Protein AF-A0A1I8BZY7-F1 (afdb_monomer_lite)

Radius of gyration: 35.88 Å; chains: 1; bounding box: 119×59×68 Å

Foldseek 3Di:
DPPDPDDDPPLVVQWDQPDVPQQWIAGPPPRDIDHQDDLQDDNDDRCVRSQVVVVVVVDHPPPVPPQQFFQQLFARDGHGPPCPVVCPDPRGRNVVQADPVQFGPLLVCLVVDPDDAPLPVVVCVFPVAFAFKFKKWKADDLDPLRTAAIDMDGNVCPVVNVVVVCLVVLLPVVDQKIKMFTLDGRGDPLSNLLLSLLQVNRGHPPSHSDDPVSVVSLSSDDPPDRSNVVSSSSSSSSSNSCVVCSVVTDIDMDGSDDPPVPPPVPPPPQDPVNVVVVVVVVVVVVVNVVSVVVVVVVVVVVVVVVVVVVVVVVVVVVVVVVVVVVVPPDDDDDDDDDDDDDDDDDDDDDDPDDDDDDDDDDD

Structure (mmCIF, N/CA/C/O backbone):
data_AF-A0A1I8BZY7-F1
#
_entry.id   AF-A0A1I8BZY7-F1
#
loop_
_atom_site.group_PDB
_atom_site.id
_atom_site.type_symbol
_atom_site.label_atom_id
_atom_site.label_alt_id
_atom_site.label_comp_id
_atom_site.label_asym_id
_atom_site.label_entity_id
_atom_site.label_seq_id
_atom_site.pdbx_PDB_ins_code
_atom_site.Cartn_x
_atom_site.Cartn_y
_atom_site.Cartn_z
_atom_site.occupancy
_atom_site.B_iso_or_equiv
_atom_site.auth_seq_id
_atom_site.auth_comp_id
_atom_site.auth_asym_id
_atom_site.auth_atom_id
_atom_site.pdbx_PDB_model_num
ATOM 1 N N . MET A 1 1 ? -6.718 -33.592 -25.503 1.00 38.66 1 MET A N 1
ATOM 2 C CA . MET A 1 1 ? -6.214 -32.492 -24.651 1.00 38.66 1 MET A CA 1
ATOM 3 C C . MET A 1 1 ? -5.645 -31.415 -25.558 1.00 38.66 1 MET A C 1
ATOM 5 O O . MET A 1 1 ? -4.570 -31.601 -26.103 1.00 38.66 1 MET A O 1
ATOM 9 N N . THR A 1 2 ? -6.390 -30.343 -25.816 1.00 42.47 2 THR A N 1
ATOM 10 C CA . THR A 1 2 ? -5.898 -29.215 -26.620 1.00 42.47 2 THR A CA 1
ATOM 11 C C . THR A 1 2 ? -5.066 -28.312 -25.718 1.00 42.47 2 THR A C 1
ATOM 13 O O . THR A 1 2 ? -5.622 -27.602 -24.874 1.00 42.47 2 THR A O 1
ATOM 16 N N . ASP A 1 3 ? -3.742 -28.375 -25.851 1.00 53.81 3 ASP A N 1
ATOM 17 C CA . ASP A 1 3 ? -2.827 -27.481 -25.146 1.00 53.81 3 ASP A CA 1
ATOM 18 C C . ASP A 1 3 ? -3.191 -26.033 -25.477 1.00 53.81 3 ASP A C 1
ATOM 20 O O . ASP A 1 3 ? -3.053 -25.579 -26.615 1.00 53.81 3 ASP A O 1
ATOM 24 N N . LYS A 1 4 ? -3.687 -25.287 -24.484 1.00 45.06 4 LYS A N 1
ATOM 25 C CA . LYS A 1 4 ? -3.896 -23.848 -24.651 1.00 45.06 4 LYS A CA 1
ATOM 26 C C . LYS A 1 4 ? -2.524 -23.228 -24.940 1.00 45.06 4 LYS A C 1
ATOM 28 O O . LYS A 1 4 ? -1.630 -23.352 -24.097 1.00 45.06 4 LYS A O 1
ATOM 33 N N . PRO A 1 5 ? -2.324 -22.560 -26.090 1.00 51.75 5 PRO A N 1
ATOM 34 C CA . PRO A 1 5 ? -1.026 -22.006 -26.434 1.00 51.75 5 PRO A CA 1
ATOM 35 C C . PRO A 1 5 ? -0.600 -21.009 -25.353 1.00 51.75 5 PRO A C 1
ATOM 37 O O . PRO A 1 5 ? -1.326 -20.068 -25.021 1.00 51.75 5 PRO A O 1
ATOM 40 N N . LYS A 1 6 ? 0.583 -21.233 -24.767 1.00 63.72 6 LYS A N 1
ATOM 41 C CA . LYS A 1 6 ? 1.182 -20.298 -23.806 1.00 63.72 6 LYS A CA 1
ATOM 42 C C . LYS A 1 6 ? 1.260 -18.928 -24.474 1.00 63.72 6 LYS A C 1
ATOM 44 O O . LYS A 1 6 ? 1.840 -18.814 -25.553 1.00 63.72 6 LYS A O 1
ATOM 49 N N . ARG A 1 7 ? 0.693 -17.897 -23.836 1.00 57.38 7 ARG A N 1
ATOM 50 C CA . ARG A 1 7 ? 0.744 -16.509 -24.320 1.00 57.38 7 ARG A CA 1
ATOM 51 C C . ARG A 1 7 ? 2.208 -16.101 -24.532 1.00 57.38 7 ARG A C 1
ATOM 53 O O . ARG A 1 7 ? 2.927 -15.845 -23.567 1.00 57.38 7 ARG A O 1
ATOM 60 N N . ARG A 1 8 ? 2.661 -16.088 -25.786 1.00 73.06 8 ARG A N 1
ATOM 61 C CA . ARG A 1 8 ? 3.960 -15.532 -26.185 1.00 73.06 8 ARG A CA 1
ATOM 62 C C . ARG A 1 8 ? 3.810 -14.010 -26.265 1.00 73.06 8 ARG A C 1
ATOM 64 O O . ARG A 1 8 ? 2.732 -13.519 -26.583 1.00 73.06 8 ARG A O 1
ATOM 71 N N . SER A 1 9 ? 4.858 -13.257 -25.931 1.00 82.12 9 SER A N 1
ATOM 72 C CA . SER A 1 9 ? 4.837 -11.796 -26.089 1.00 82.12 9 SER A CA 1
ATOM 73 C C . SER A 1 9 ? 4.616 -11.401 -27.555 1.00 82.12 9 SER A C 1
ATOM 75 O O . SER A 1 9 ? 5.057 -12.108 -28.459 1.00 82.12 9 SER A O 1
ATOM 77 N N . GLU A 1 10 ? 3.976 -10.253 -27.794 1.00 89.19 10 GLU A N 1
ATOM 78 C CA . GLU A 1 10 ? 3.615 -9.755 -29.138 1.00 89.19 10 GLU A CA 1
ATOM 79 C C . GLU A 1 10 ? 4.802 -9.674 -30.106 1.00 89.19 10 GLU A C 1
ATOM 81 O O . GLU A 1 10 ? 4.646 -9.841 -31.313 1.00 89.19 10 GLU A O 1
ATOM 86 N N . ILE A 1 11 ? 6.016 -9.491 -29.579 1.00 91.19 11 ILE A N 1
ATOM 87 C CA . ILE A 1 11 ? 7.241 -9.467 -30.381 1.00 91.19 11 ILE A CA 1
ATOM 88 C C . ILE A 1 11 ? 7.439 -10.733 -31.213 1.00 91.19 11 ILE A C 1
ATOM 90 O O . ILE A 1 11 ? 7.958 -10.654 -32.322 1.00 91.19 11 ILE A O 1
ATOM 94 N N . TRP A 1 12 ? 6.971 -11.885 -30.732 1.00 92.38 12 TRP A N 1
ATOM 95 C CA . TRP A 1 12 ? 7.092 -13.158 -31.438 1.00 92.38 12 TRP A CA 1
ATOM 96 C C . TRP A 1 12 ? 6.246 -13.236 -32.711 1.00 92.38 12 TRP A C 1
ATOM 98 O O . TRP A 1 12 ? 6.492 -14.108 -33.538 1.00 92.38 12 TRP A O 1
ATOM 108 N N . ALA A 1 13 ? 5.308 -12.311 -32.935 1.00 93.81 13 ALA A N 1
ATOM 109 C CA . ALA A 1 13 ? 4.603 -12.224 -34.211 1.00 93.81 13 ALA A CA 1
ATOM 110 C C . ALA A 1 13 ? 5.567 -11.938 -35.383 1.00 93.81 13 ALA A C 1
ATOM 112 O O . ALA A 1 13 ? 5.365 -12.453 -36.484 1.00 93.81 13 ALA A O 1
ATOM 113 N N . TYR A 1 14 ? 6.660 -11.206 -35.128 1.00 95.69 14 TYR A N 1
ATOM 114 C CA . TYR A 1 14 ? 7.601 -10.700 -36.139 1.00 95.69 14 TYR A CA 1
ATOM 115 C C . TYR A 1 14 ? 8.864 -11.546 -36.314 1.00 95.69 14 TYR A C 1
ATOM 117 O O . TYR A 1 14 ? 9.693 -11.251 -37.178 1.00 95.69 14 TYR A O 1
ATOM 125 N N . PHE A 1 15 ? 9.028 -12.583 -35.497 1.00 95.12 15 PHE A N 1
ATOM 126 C CA . PHE A 1 15 ? 10.221 -13.417 -35.490 1.00 95.12 15 PHE A CA 1
ATOM 127 C C . PHE A 1 15 ? 9.857 -14.893 -35.563 1.00 95.12 15 PHE A C 1
ATOM 129 O O . PHE A 1 15 ? 8.824 -15.327 -35.058 1.00 95.12 15 PHE A O 1
ATOM 136 N N . GLU A 1 16 ? 10.727 -15.661 -36.194 1.00 95.62 16 GLU A N 1
ATOM 137 C CA . GLU A 1 16 ? 10.660 -17.114 -36.275 1.00 95.62 16 GLU A CA 1
ATOM 138 C C . GLU A 1 16 ? 11.905 -17.699 -35.609 1.00 95.62 16 GLU A C 1
ATOM 140 O O . GLU A 1 16 ? 13.004 -17.178 -35.798 1.00 95.62 16 GLU A O 1
ATOM 145 N N . ILE A 1 17 ? 11.748 -18.737 -34.788 1.00 93.38 17 ILE A N 1
ATOM 146 C CA . ILE A 1 17 ? 12.889 -19.418 -34.164 1.00 93.38 17 ILE A CA 1
ATOM 147 C C . ILE A 1 17 ? 13.528 -20.291 -35.241 1.00 93.38 17 ILE A C 1
ATOM 149 O O . ILE A 1 17 ? 12.852 -21.138 -35.811 1.00 93.38 17 ILE A O 1
ATOM 153 N N . VAL A 1 18 ? 14.809 -20.058 -35.529 1.00 96.31 18 VAL A N 1
ATOM 154 C CA . VAL A 1 18 ? 15.554 -20.836 -36.536 1.00 96.31 18 VAL A CA 1
ATOM 155 C C . VAL A 1 18 ? 16.503 -21.826 -35.880 1.00 96.31 18 VAL A C 1
ATOM 157 O O . VAL A 1 18 ? 16.798 -22.861 -36.461 1.00 96.31 18 VAL A O 1
ATOM 160 N N . ASP A 1 19 ? 16.976 -21.510 -34.679 1.00 92.19 19 ASP A N 1
ATOM 161 C CA . ASP A 1 19 ? 17.894 -22.361 -33.935 1.00 92.19 19 ASP A CA 1
ATOM 162 C C . ASP A 1 19 ? 17.649 -22.152 -32.440 1.00 92.19 19 ASP A C 1
ATOM 164 O O . ASP A 1 19 ? 17.983 -21.104 -31.876 1.00 92.19 19 ASP A O 1
ATOM 168 N N . GLU A 1 20 ? 16.979 -23.118 -31.818 1.00 87.62 20 GLU A N 1
ATOM 169 C CA . GLU A 1 20 ? 16.630 -23.055 -30.400 1.00 87.62 20 GLU A CA 1
ATOM 170 C C . GLU A 1 20 ? 17.855 -23.290 -29.504 1.00 87.62 20 GLU A C 1
ATOM 172 O O . GLU A 1 20 ? 17.970 -22.646 -28.460 1.00 87.62 20 GLU A O 1
ATOM 177 N N . GLU A 1 21 ? 18.806 -24.123 -29.937 1.00 86.12 21 GLU A N 1
ATOM 178 C CA . GLU A 1 21 ? 20.022 -24.450 -29.183 1.00 86.12 21 GLU A CA 1
ATOM 179 C C . GLU A 1 21 ? 20.957 -23.242 -29.076 1.00 86.12 21 GLU A C 1
ATOM 181 O O . GLU A 1 21 ? 21.449 -22.912 -27.994 1.00 86.12 21 GLU A O 1
ATOM 186 N N . ASN A 1 22 ? 21.138 -22.516 -30.182 1.00 87.06 22 ASN A N 1
ATOM 187 C CA . ASN A 1 22 ? 21.957 -21.304 -30.222 1.00 87.06 22 ASN A CA 1
ATOM 188 C C . ASN A 1 22 ? 21.176 -20.027 -29.877 1.00 87.06 22 ASN A C 1
ATOM 190 O O . ASN A 1 22 ? 21.760 -18.936 -29.801 1.00 87.06 22 ASN A O 1
ATOM 194 N N . GLY A 1 23 ? 19.861 -20.144 -29.668 1.00 89.25 23 GLY A N 1
ATOM 195 C CA . GLY A 1 23 ? 18.978 -19.030 -29.349 1.00 89.25 23 GLY A CA 1
ATOM 196 C C . GLY A 1 23 ? 18.951 -17.972 -30.447 1.00 89.25 23 GLY A C 1
ATOM 197 O O . GLY A 1 23 ? 19.114 -16.780 -30.163 1.00 89.25 23 GLY A O 1
ATOM 198 N N . MET A 1 24 ? 18.767 -18.394 -31.699 1.00 93.19 24 MET A N 1
ATOM 199 C CA . MET A 1 24 ? 18.683 -17.522 -32.868 1.00 93.19 24 MET A CA 1
ATOM 200 C C . MET A 1 24 ? 17.259 -17.457 -33.411 1.00 93.19 24 MET A C 1
ATOM 202 O O . MET A 1 24 ? 16.563 -18.459 -33.587 1.00 93.19 24 MET A O 1
ATOM 206 N N . VAL A 1 25 ? 16.849 -16.240 -33.744 1.00 95.06 25 VAL A N 1
ATOM 207 C CA . VAL A 1 25 ? 15.592 -15.942 -34.424 1.00 95.06 25 VAL A CA 1
ATOM 208 C C . VAL A 1 25 ? 15.856 -15.250 -35.744 1.00 95.06 25 VAL A C 1
ATOM 210 O O . VAL A 1 25 ? 16.834 -14.525 -35.903 1.00 95.06 25 VAL A O 1
ATOM 213 N N . LYS A 1 26 ? 14.955 -15.436 -36.694 1.00 96.94 26 LYS A N 1
ATOM 214 C CA . LYS A 1 26 ? 14.944 -14.760 -37.982 1.00 96.94 26 LYS A CA 1
ATOM 215 C C . LYS A 1 26 ? 13.804 -13.758 -38.004 1.00 96.94 26 LYS A C 1
ATOM 217 O O . LYS A 1 26 ? 12.672 -14.081 -37.654 1.00 96.94 26 LYS A O 1
ATOM 222 N N . CYS A 1 27 ? 14.110 -12.522 -38.379 1.00 97.50 27 CYS A N 1
ATOM 223 C CA . CYS A 1 27 ? 13.091 -11.503 -38.596 1.00 97.50 27 CYS A CA 1
ATOM 224 C C . CYS A 1 27 ? 12.263 -11.864 -39.832 1.00 97.50 27 CYS A C 1
ATOM 226 O O . CYS A 1 27 ? 12.830 -12.032 -40.909 1.00 97.50 27 CYS A O 1
ATOM 228 N N . LYS A 1 28 ? 10.935 -11.926 -39.707 1.00 97.62 28 LYS A N 1
ATOM 229 C CA . LYS A 1 28 ? 10.042 -12.249 -40.832 1.00 97.62 28 LYS A CA 1
ATOM 230 C C . LYS A 1 28 ? 9.986 -11.147 -41.898 1.00 97.62 28 LYS A C 1
ATOM 232 O O . LYS A 1 28 ? 9.639 -11.436 -43.033 1.00 97.62 28 LYS A O 1
ATOM 237 N N . LYS A 1 29 ? 10.338 -9.898 -41.555 1.00 97.19 29 LYS A N 1
ATOM 238 C CA . LYS A 1 29 ? 10.344 -8.769 -42.506 1.00 97.19 29 LYS A CA 1
ATOM 239 C C . LYS A 1 29 ? 11.576 -8.733 -43.408 1.00 97.19 29 LYS A C 1
ATOM 241 O O . LYS A 1 29 ? 11.440 -8.526 -44.603 1.00 97.19 29 LYS A O 1
ATOM 246 N N . CYS A 1 30 ? 12.775 -8.901 -42.848 1.00 97.56 30 CYS A N 1
ATOM 247 C CA . CYS A 1 30 ? 14.025 -8.750 -43.609 1.00 97.56 30 CYS A CA 1
ATOM 248 C C . CYS A 1 30 ? 14.919 -9.988 -43.614 1.00 97.56 30 CYS A C 1
ATOM 250 O O . CYS A 1 30 ? 16.063 -9.918 -44.051 1.00 97.56 30 CYS A O 1
ATOM 252 N N . ASN A 1 31 ? 14.442 -11.111 -43.076 1.00 97.62 31 ASN A N 1
ATOM 253 C CA . ASN A 1 31 ? 15.158 -12.384 -43.017 1.00 97.62 31 ASN A CA 1
ATOM 254 C C . ASN A 1 31 ? 16.501 -12.362 -42.255 1.00 97.62 31 ASN A C 1
ATOM 256 O O . ASN A 1 31 ? 17.208 -13.370 -42.233 1.00 97.62 31 ASN A O 1
ATOM 260 N N . LYS A 1 32 ? 16.846 -11.260 -41.573 1.00 97.62 32 LYS A N 1
ATOM 261 C CA . LYS A 1 32 ? 18.068 -11.151 -40.765 1.00 97.62 32 LYS A CA 1
ATOM 262 C C . LYS A 1 32 ? 17.989 -12.067 -39.542 1.00 97.62 32 LYS A C 1
ATOM 264 O O . LYS A 1 32 ? 17.002 -12.035 -38.802 1.00 97.62 32 LYS A O 1
ATOM 269 N N . LYS A 1 33 ? 19.046 -12.854 -39.316 1.00 97.12 33 LYS A N 1
ATOM 270 C CA . LYS A 1 33 ? 19.213 -13.697 -38.124 1.00 97.12 33 LYS A CA 1
ATOM 271 C C . LYS A 1 33 ? 19.739 -12.863 -36.951 1.00 97.12 33 LYS A C 1
ATOM 273 O O . LYS A 1 33 ? 20.656 -12.060 -37.119 1.00 97.12 33 LYS A O 1
ATOM 278 N N . ILE A 1 34 ? 19.153 -13.037 -35.771 1.00 94.44 34 ILE A N 1
ATOM 279 C CA . ILE A 1 34 ? 19.425 -12.261 -34.557 1.00 94.44 34 ILE A CA 1
ATOM 280 C C . ILE A 1 34 ? 19.444 -13.204 -33.363 1.00 94.44 34 ILE A C 1
ATOM 282 O O . ILE A 1 34 ? 18.567 -14.050 -33.217 1.00 94.44 34 ILE A O 1
ATOM 286 N N . LYS A 1 35 ? 20.418 -13.024 -32.476 1.00 91.19 35 LYS A N 1
ATOM 287 C CA . LYS A 1 35 ? 20.512 -13.784 -31.232 1.00 91.19 35 LYS A CA 1
ATOM 288 C C . LYS A 1 35 ? 19.534 -13.226 -30.191 1.00 91.19 35 LYS A C 1
ATOM 290 O O . LYS A 1 35 ? 19.575 -12.030 -29.898 1.00 91.19 35 LYS A O 1
ATOM 295 N N . TYR A 1 36 ? 18.661 -14.072 -29.643 1.00 85.38 36 TYR A N 1
ATOM 296 C CA . TYR A 1 36 ? 17.700 -13.718 -28.584 1.00 85.38 36 TYR A CA 1
ATOM 297 C C . TYR A 1 36 ? 18.005 -14.379 -27.234 1.00 85.38 36 TYR A C 1
ATOM 299 O O . TYR A 1 36 ? 17.390 -14.011 -26.238 1.00 85.38 36 TYR A O 1
ATOM 307 N N . VAL A 1 37 ? 18.956 -15.316 -27.165 1.00 76.50 37 VAL A N 1
ATOM 308 C CA . VAL A 1 37 ? 19.430 -15.912 -25.905 1.00 76.50 37 VAL A CA 1
ATOM 309 C C . VAL A 1 37 ? 20.938 -15.724 -25.802 1.00 76.50 37 VAL A C 1
ATOM 311 O O . VAL A 1 37 ? 21.686 -16.100 -26.700 1.00 76.50 37 VAL A O 1
ATOM 314 N N . SER A 1 38 ? 21.408 -15.139 -24.700 1.00 61.28 38 SER A N 1
ATOM 315 C CA . SER A 1 38 ? 22.819 -15.251 -24.324 1.00 61.28 38 SER A CA 1
ATOM 316 C C . SER A 1 38 ? 23.007 -16.595 -23.629 1.00 61.28 38 SER A C 1
ATOM 318 O O . SER A 1 38 ? 22.287 -16.873 -22.671 1.00 61.28 38 SER A O 1
ATOM 320 N N . SER A 1 39 ? 23.982 -17.395 -24.068 1.00 59.88 39 SER A N 1
ATOM 321 C CA . SER A 1 39 ? 24.320 -18.729 -23.531 1.00 59.88 39 SER A CA 1
ATOM 322 C C . SER A 1 39 ? 24.556 -18.757 -22.012 1.00 59.88 39 SER A C 1
ATOM 324 O O . SER A 1 39 ? 24.570 -19.817 -21.397 1.00 59.88 39 SER A O 1
ATOM 326 N N . THR A 1 40 ? 24.709 -17.589 -21.391 1.00 61.38 40 THR A N 1
ATOM 327 C CA . THR A 1 40 ? 25.099 -17.414 -19.993 1.00 61.38 40 THR A CA 1
ATOM 328 C C . THR A 1 40 ? 23.956 -17.108 -19.019 1.00 61.38 40 THR A C 1
ATOM 330 O O . THR A 1 40 ? 24.204 -17.112 -17.814 1.00 61.38 40 THR A O 1
ATOM 333 N N . LYS A 1 41 ? 22.714 -16.822 -19.459 1.00 55.09 41 LYS A N 1
ATOM 334 C CA . LYS A 1 41 ? 21.624 -16.429 -18.533 1.00 55.09 41 LYS A CA 1
ATOM 335 C C . LYS A 1 41 ? 20.245 -16.998 -18.913 1.00 55.09 41 LYS A C 1
ATOM 337 O O . LYS A 1 41 ? 19.918 -17.077 -20.093 1.00 55.09 41 LYS A O 1
ATOM 342 N N . PRO A 1 42 ? 19.396 -17.351 -17.925 1.00 55.53 42 PRO A N 1
ATOM 343 C CA . PRO A 1 42 ? 18.088 -17.960 -18.172 1.00 55.53 42 PRO A CA 1
ATOM 344 C C . PRO A 1 42 ? 17.136 -17.065 -18.992 1.00 55.53 42 PRO A C 1
ATOM 346 O O . PRO A 1 42 ? 17.043 -15.857 -18.773 1.00 55.53 42 PRO A O 1
ATOM 349 N N . LEU A 1 43 ? 16.386 -17.722 -19.889 1.00 55.84 43 LEU A N 1
ATOM 350 C CA . LEU A 1 43 ? 15.503 -17.276 -20.993 1.00 55.84 43 LEU A CA 1
ATOM 351 C C . LEU A 1 43 ? 14.527 -16.092 -20.783 1.00 55.84 43 LEU A C 1
ATOM 353 O O . LEU A 1 43 ? 13.791 -15.750 -21.705 1.00 55.84 43 LEU A O 1
ATOM 357 N N . ARG A 1 44 ? 14.442 -15.456 -19.611 1.00 56.19 44 ARG A N 1
ATOM 358 C CA . ARG A 1 44 ? 13.287 -14.599 -19.278 1.00 56.19 44 ARG A CA 1
ATOM 359 C C . ARG A 1 44 ? 13.364 -13.130 -19.720 1.00 56.19 44 ARG A C 1
ATOM 361 O O . ARG A 1 44 ? 12.343 -12.459 -19.619 1.00 56.19 44 ARG A O 1
ATOM 368 N N . HIS A 1 45 ? 14.492 -12.611 -20.225 1.00 58.72 45 HIS A N 1
ATOM 369 C CA . HIS A 1 45 ? 14.654 -11.144 -20.355 1.00 58.72 45 HIS A CA 1
ATOM 370 C C . HIS A 1 45 ? 15.350 -10.599 -21.621 1.00 58.72 45 HIS A C 1
ATOM 372 O O . HIS A 1 45 ? 15.686 -9.418 -21.657 1.00 58.72 45 HIS A O 1
ATOM 378 N N . TYR A 1 46 ? 15.544 -11.387 -22.682 1.00 70.00 46 TYR A N 1
ATOM 379 C CA . TYR A 1 46 ? 16.403 -10.981 -23.814 1.00 70.00 46 TYR A CA 1
ATOM 380 C C . TYR A 1 46 ? 15.682 -10.545 -25.103 1.00 70.00 46 TYR A C 1
ATOM 382 O O . TYR A 1 46 ? 16.235 -10.622 -26.196 1.00 70.00 46 TYR A O 1
ATOM 390 N N . THR A 1 47 ? 14.482 -9.971 -25.010 1.00 84.06 47 THR A N 1
ATOM 391 C CA . THR A 1 47 ? 13.802 -9.398 -26.192 1.00 84.06 47 THR A CA 1
ATOM 392 C C . THR A 1 47 ? 14.377 -8.046 -26.637 1.00 84.06 47 THR A C 1
ATOM 394 O O . THR A 1 47 ? 13.976 -7.514 -27.669 1.00 84.06 47 THR A O 1
ATOM 397 N N . GLY A 1 48 ? 15.338 -7.467 -25.904 1.00 86.25 48 GLY A N 1
ATOM 398 C CA . GLY A 1 48 ? 15.894 -6.139 -26.195 1.00 86.25 48 GLY A CA 1
ATOM 399 C C . GLY A 1 48 ? 16.534 -6.007 -27.586 1.00 86.25 48 GLY A C 1
ATOM 400 O O . GLY A 1 48 ? 16.315 -5.004 -28.265 1.00 86.25 48 GLY A O 1
ATOM 401 N N . HIS A 1 49 ? 17.273 -7.024 -28.047 1.00 89.81 49 HIS A N 1
ATOM 402 C CA . HIS A 1 49 ? 17.871 -7.030 -29.392 1.00 89.81 49 HIS A CA 1
ATOM 403 C C . HIS A 1 49 ? 16.808 -7.101 -30.491 1.00 89.81 49 HIS A C 1
ATOM 405 O O . HIS A 1 49 ? 16.901 -6.386 -31.488 1.00 89.81 49 HIS A O 1
ATOM 411 N N . MET A 1 50 ? 15.768 -7.906 -30.272 1.00 92.75 50 MET A N 1
ATOM 412 C CA . MET A 1 50 ? 14.620 -8.009 -31.169 1.00 92.75 50 MET A CA 1
ATOM 413 C C . MET A 1 50 ? 13.869 -6.669 -31.243 1.00 92.75 50 MET A C 1
ATOM 415 O O . MET A 1 50 ? 13.598 -6.188 -32.338 1.00 92.75 50 MET A O 1
ATOM 419 N N . HIS A 1 51 ? 13.621 -6.002 -30.107 1.00 90.44 51 HIS A N 1
ATOM 420 C CA . HIS A 1 51 ? 13.001 -4.669 -30.080 1.00 90.44 51 HIS A CA 1
ATOM 421 C C . HIS A 1 51 ? 13.837 -3.629 -30.835 1.00 90.44 51 HIS A C 1
ATOM 423 O O . HIS A 1 51 ? 13.288 -2.843 -31.602 1.00 90.44 51 HIS A O 1
ATOM 429 N N . ARG A 1 52 ? 15.164 -3.625 -30.648 1.00 92.44 52 ARG A N 1
ATOM 430 C CA . ARG A 1 52 ? 16.063 -2.709 -31.368 1.00 92.44 52 ARG A CA 1
ATOM 431 C C . ARG A 1 52 ? 16.033 -2.955 -32.876 1.00 92.44 52 ARG A C 1
ATOM 433 O O . ARG A 1 52 ? 16.075 -2.000 -33.637 1.00 92.44 52 ARG A O 1
ATOM 440 N N . HIS A 1 53 ? 15.936 -4.214 -33.295 1.00 95.38 53 HIS A N 1
ATOM 441 C CA . HIS A 1 53 ? 15.819 -4.553 -34.706 1.00 95.38 53 HIS A CA 1
ATOM 442 C C . HIS A 1 53 ? 14.471 -4.151 -35.307 1.00 95.38 53 HIS A C 1
ATOM 444 O O . HIS A 1 53 ? 14.435 -3.624 -36.407 1.00 95.38 53 HIS A O 1
ATOM 450 N N . LEU A 1 54 ? 13.359 -4.343 -34.598 1.00 95.19 54 LEU A N 1
ATOM 451 C CA . LEU A 1 54 ? 12.050 -3.908 -35.096 1.00 95.19 54 LEU A CA 1
ATOM 452 C C . LEU A 1 54 ? 11.964 -2.392 -35.295 1.00 95.19 54 LEU A C 1
ATOM 454 O O . LEU A 1 54 ? 11.327 -1.951 -36.248 1.00 95.19 54 LEU A O 1
ATOM 458 N N . LYS A 1 55 ? 12.686 -1.607 -34.484 1.00 93.81 55 LYS A N 1
ATOM 459 C CA . LYS A 1 55 ? 12.815 -0.159 -34.701 1.00 93.81 55 LYS A CA 1
ATOM 460 C C . LYS A 1 55 ? 13.449 0.198 -36.048 1.00 93.81 55 LYS A C 1
ATOM 462 O O . LYS A 1 55 ? 13.070 1.217 -36.605 1.00 93.81 55 LYS A O 1
ATOM 467 N N . SER A 1 56 ? 14.353 -0.624 -36.600 1.00 96.00 56 SER A N 1
ATOM 468 C CA . SER A 1 56 ? 14.901 -0.380 -37.948 1.00 96.00 56 SER A CA 1
ATOM 469 C C . SER A 1 56 ? 13.903 -0.681 -39.071 1.00 96.00 56 SER A C 1
ATOM 471 O O . SER A 1 56 ? 14.198 -0.399 -40.221 1.00 96.00 56 SER A O 1
ATOM 473 N N . HIS A 1 57 ? 12.756 -1.281 -38.743 1.00 95.38 57 HIS A N 1
ATOM 474 C CA . HIS A 1 57 ? 11.621 -1.505 -39.647 1.00 95.38 57 HIS A CA 1
ATOM 475 C C . HIS A 1 57 ? 10.443 -0.586 -39.326 1.00 95.38 57 HIS A C 1
ATOM 477 O O . HIS A 1 57 ? 9.314 -0.913 -39.696 1.00 95.38 57 HIS A O 1
ATOM 483 N N . GLU A 1 58 ? 10.684 0.464 -38.533 1.00 94.81 58 GLU A N 1
ATOM 484 C CA . GLU A 1 58 ? 9.665 1.401 -38.047 1.00 94.81 58 GLU A CA 1
ATOM 485 C C . GLU A 1 58 ? 8.522 0.719 -37.266 1.00 94.81 58 GLU A C 1
ATOM 487 O O . GLU A 1 58 ? 7.473 1.305 -37.017 1.00 94.81 58 GLU A O 1
ATOM 492 N N . ILE A 1 59 ? 8.726 -0.524 -36.805 1.00 93.25 59 ILE A N 1
ATOM 493 C CA . ILE A 1 59 ? 7.774 -1.222 -35.940 1.00 93.25 59 ILE A CA 1
ATOM 494 C C . ILE A 1 59 ? 8.108 -0.886 -34.493 1.00 93.25 59 ILE A C 1
ATOM 496 O O . ILE A 1 59 ? 9.039 -1.433 -33.888 1.00 93.25 59 ILE A O 1
ATOM 500 N N . ILE A 1 60 ? 7.296 -0.018 -33.906 1.00 88.00 60 ILE A N 1
ATOM 501 C CA . ILE A 1 60 ? 7.348 0.289 -32.483 1.00 88.00 60 ILE A CA 1
ATOM 502 C C . ILE A 1 60 ? 6.316 -0.591 -31.786 1.00 88.00 60 ILE A C 1
ATOM 504 O O . ILE A 1 60 ? 5.131 -0.281 -31.742 1.00 88.00 60 ILE A O 1
ATOM 508 N N . LEU A 1 61 ? 6.770 -1.712 -31.223 1.00 85.06 61 LEU A N 1
ATOM 509 C CA . LEU A 1 61 ? 5.930 -2.460 -30.293 1.00 85.06 61 LEU A CA 1
ATOM 510 C C . LEU A 1 61 ? 5.734 -1.610 -29.047 1.00 85.06 61 LEU A C 1
ATOM 512 O O . LEU A 1 61 ? 6.716 -1.275 -28.373 1.00 85.06 61 LEU A O 1
ATOM 516 N N . HIS A 1 62 ? 4.481 -1.301 -28.727 1.00 73.56 62 HIS A N 1
ATOM 517 C CA . HIS A 1 62 ? 4.127 -0.790 -27.416 1.00 73.56 62 HIS A CA 1
ATOM 518 C C . HIS A 1 62 ? 4.467 -1.871 -26.400 1.00 73.56 62 HIS A C 1
ATOM 520 O O . HIS A 1 62 ? 3.674 -2.762 -26.125 1.00 73.56 62 HIS A O 1
ATOM 526 N N . ILE A 1 63 ? 5.679 -1.822 -25.844 1.00 65.69 63 ILE A N 1
ATOM 527 C CA . ILE A 1 63 ? 5.982 -2.615 -24.663 1.00 65.69 63 ILE A CA 1
ATOM 528 C C . ILE A 1 63 ? 4.980 -2.118 -23.617 1.00 65.69 63 ILE A C 1
ATOM 530 O O . ILE A 1 63 ? 5.038 -0.935 -23.272 1.00 65.69 63 ILE A O 1
ATOM 534 N N . PRO A 1 64 ? 4.112 -2.971 -23.049 1.00 57.75 64 PRO A N 1
ATOM 535 C CA . PRO A 1 64 ? 3.207 -2.560 -21.971 1.00 57.75 64 PRO A CA 1
ATOM 536 C C . PRO A 1 64 ? 3.963 -2.063 -20.721 1.00 57.75 64 PRO A C 1
ATOM 538 O O . PRO A 1 64 ? 3.368 -1.630 -19.743 1.00 57.75 64 PRO A O 1
ATOM 541 N N . HIS A 1 65 ? 5.300 -2.121 -20.751 1.00 52.19 65 HIS A N 1
ATOM 542 C CA . HIS A 1 65 ? 6.226 -1.467 -19.840 1.00 52.19 65 HIS A CA 1
ATOM 543 C C . HIS A 1 65 ? 6.665 -0.069 -20.295 1.00 52.19 65 HIS A C 1
ATOM 545 O O . HIS A 1 65 ? 7.760 0.354 -19.913 1.00 52.19 65 HIS A O 1
ATOM 551 N N . ALA A 1 66 ? 5.854 0.691 -21.043 1.00 55.03 66 ALA A N 1
ATOM 552 C CA . ALA A 1 66 ? 5.882 2.139 -20.852 1.00 55.03 66 ALA A CA 1
ATOM 553 C C . ALA A 1 66 ? 5.766 2.315 -19.340 1.00 55.03 66 ALA A C 1
ATOM 555 O O . ALA A 1 66 ? 4.745 1.938 -18.771 1.00 55.03 66 ALA A O 1
ATOM 556 N N . LYS A 1 67 ? 6.888 2.650 -18.684 1.00 62.34 67 LYS A N 1
ATOM 557 C CA . LYS A 1 67 ? 7.021 2.639 -17.227 1.00 62.34 67 LYS A CA 1
ATOM 558 C C . LYS A 1 67 ? 5.864 3.485 -16.745 1.00 62.34 67 LYS A C 1
ATOM 560 O O . LYS A 1 67 ? 5.950 4.694 -16.903 1.00 62.34 67 LYS A O 1
ATOM 565 N N . THR A 1 68 ? 4.782 2.863 -16.273 1.00 74.19 68 THR A N 1
ATOM 566 C CA . THR A 1 68 ? 3.587 3.586 -15.852 1.00 74.19 68 THR A CA 1
ATOM 567 C C . THR A 1 68 ? 4.076 4.485 -14.744 1.00 74.19 68 THR A C 1
ATOM 569 O O . THR A 1 68 ? 4.420 4.000 -13.660 1.00 74.19 68 THR A O 1
ATOM 572 N N . LEU A 1 69 ? 4.281 5.756 -15.080 1.00 83.06 69 LEU A N 1
ATOM 573 C CA . LEU A 1 69 ? 4.864 6.694 -14.156 1.00 83.06 69 LEU A CA 1
ATOM 574 C C . LEU A 1 69 ? 3.783 6.916 -13.112 1.00 83.06 69 LEU A C 1
ATOM 576 O O . LEU A 1 69 ? 2.689 7.382 -13.412 1.00 83.06 69 LEU A O 1
ATOM 580 N N . SER A 1 70 ? 4.064 6.489 -11.889 1.00 85.12 70 SER A N 1
ATOM 581 C CA . SER A 1 70 ? 3.194 6.780 -10.762 1.00 85.12 70 SER A CA 1
ATOM 582 C C . SER A 1 70 ? 3.556 8.153 -10.223 1.00 85.12 70 SER A C 1
ATOM 584 O O . SER A 1 70 ? 4.744 8.435 -10.061 1.00 85.12 70 SER A O 1
ATOM 586 N N . LYS A 1 71 ? 2.562 8.982 -9.899 1.00 89.62 71 LYS A N 1
ATOM 587 C CA . LYS A 1 71 ? 2.799 10.193 -9.110 1.00 89.62 71 LYS A CA 1
ATOM 588 C C . LYS A 1 71 ? 3.450 9.801 -7.778 1.00 89.62 71 LYS A C 1
ATOM 590 O O . LYS A 1 71 ? 3.039 8.821 -7.147 1.00 89.62 71 LYS A O 1
ATOM 595 N N . CYS A 1 72 ? 4.506 10.505 -7.385 1.00 90.44 72 CYS A N 1
ATOM 596 C CA . CYS A 1 72 ? 5.104 10.323 -6.071 1.00 90.44 72 CYS A CA 1
ATOM 597 C C . CYS A 1 72 ? 4.106 10.767 -4.993 1.00 90.44 72 CYS A C 1
ATOM 599 O O . CYS A 1 72 ? 3.429 11.776 -5.157 1.00 90.44 72 CYS A O 1
ATOM 601 N N . LEU A 1 73 ? 4.026 10.026 -3.885 1.00 89.88 73 LEU A N 1
ATOM 602 C CA . LEU A 1 73 ? 3.161 10.384 -2.752 1.00 89.88 73 LEU A CA 1
ATOM 603 C C . LEU A 1 73 ? 3.701 11.585 -1.953 1.00 89.88 73 LEU A C 1
ATOM 605 O O . LEU A 1 73 ? 2.996 12.109 -1.106 1.00 89.88 73 LEU A O 1
ATOM 609 N N . PHE A 1 74 ? 4.960 11.977 -2.181 1.00 91.38 74 PHE A N 1
ATOM 610 C CA . PHE A 1 74 ? 5.704 12.887 -1.301 1.00 91.38 74 PHE A CA 1
ATOM 611 C C . PHE A 1 74 ? 6.284 14.110 -2.022 1.00 91.38 74 PHE A C 1
ATOM 613 O O . PHE A 1 74 ? 6.980 14.904 -1.398 1.00 91.38 74 PHE A O 1
ATOM 620 N N . CYS A 1 75 ? 6.105 14.226 -3.342 1.00 91.31 75 CYS A N 1
ATOM 621 C CA . CYS A 1 75 ? 6.554 15.383 -4.120 1.00 91.31 75 CYS A CA 1
ATOM 622 C C . CYS A 1 75 ? 5.885 15.419 -5.512 1.00 91.31 75 CYS A C 1
ATOM 624 O O . CYS A 1 75 ? 5.233 14.444 -5.899 1.00 91.31 75 CYS A O 1
ATOM 626 N N . PRO A 1 76 ? 6.082 16.487 -6.314 1.00 92.44 76 PRO A N 1
ATOM 627 C CA . PRO A 1 76 ? 5.462 16.622 -7.639 1.00 92.44 76 PRO A CA 1
ATOM 628 C C . PRO A 1 76 ? 5.954 15.623 -8.704 1.00 92.44 76 PRO A C 1
ATOM 630 O O . PRO A 1 76 ? 5.397 15.555 -9.798 1.00 92.44 76 PRO A O 1
ATOM 633 N N . ALA A 1 77 ? 7.022 14.864 -8.437 1.00 90.56 77 ALA A N 1
ATOM 634 C CA . ALA A 1 77 ? 7.667 14.039 -9.452 1.00 90.56 77 ALA A CA 1
ATOM 635 C C . ALA A 1 77 ? 6.813 12.833 -9.878 1.00 90.56 77 ALA A C 1
ATOM 637 O O . ALA A 1 77 ? 6.216 12.130 -9.061 1.00 90.56 77 ALA A O 1
ATOM 638 N N . SER A 1 78 ? 6.854 12.526 -11.173 1.00 89.62 78 SER A N 1
ATOM 639 C CA . SER A 1 78 ? 6.342 11.275 -11.733 1.00 89.62 78 SER A CA 1
ATOM 640 C C . SER A 1 78 ? 7.462 10.237 -11.769 1.00 89.62 78 SER A C 1
ATOM 642 O O . SER A 1 78 ? 8.510 10.458 -12.374 1.00 89.62 78 SER A O 1
ATOM 644 N N . VAL A 1 79 ? 7.273 9.109 -11.087 1.00 87.38 79 VAL A N 1
ATOM 645 C CA . VAL A 1 79 ? 8.336 8.131 -10.826 1.00 87.38 79 VAL A CA 1
ATOM 646 C C . VAL A 1 79 ? 8.005 6.775 -11.416 1.00 87.38 79 VAL A C 1
ATOM 648 O O . VAL A 1 79 ? 6.874 6.290 -11.341 1.00 87.38 79 VAL A O 1
ATOM 651 N N . SER A 1 80 ? 9.022 6.127 -11.981 1.00 84.62 80 SER A N 1
ATOM 652 C CA . SER A 1 80 ? 8.893 4.737 -12.405 1.00 84.62 80 SER A CA 1
ATOM 653 C C . SER A 1 80 ? 8.699 3.802 -11.205 1.00 84.62 80 SER A C 1
ATOM 655 O O . SER A 1 80 ? 8.956 4.168 -10.055 1.00 84.62 80 SER A O 1
ATOM 657 N N . ARG A 1 81 ? 8.273 2.563 -11.473 1.00 69.56 81 ARG A N 1
ATOM 658 C CA . ARG A 1 81 ? 8.029 1.530 -10.452 1.00 69.56 81 ARG A CA 1
ATOM 659 C C . ARG A 1 81 ? 9.241 1.278 -9.537 1.00 69.56 81 ARG A C 1
ATOM 661 O O . ARG A 1 81 ? 9.067 0.908 -8.378 1.00 69.56 81 ARG A O 1
ATOM 668 N N . GLU A 1 82 ? 10.454 1.539 -10.019 1.00 70.75 82 GLU A N 1
ATOM 669 C CA . GLU A 1 82 ? 11.692 1.520 -9.234 1.00 70.75 82 GLU A CA 1
ATOM 670 C C . GLU A 1 82 ? 11.841 2.823 -8.431 1.00 70.75 82 GLU A C 1
ATOM 672 O O . GLU A 1 82 ? 12.615 3.719 -8.760 1.00 70.75 82 GLU A O 1
ATOM 677 N N . ARG A 1 83 ? 11.055 2.944 -7.355 1.00 74.94 83 ARG A N 1
ATOM 678 C CA . ARG A 1 83 ? 10.983 4.157 -6.517 1.00 74.94 83 ARG A CA 1
ATOM 679 C C . ARG A 1 83 ? 12.226 4.400 -5.649 1.00 74.94 83 ARG A C 1
ATOM 681 O O . ARG A 1 83 ? 12.348 5.462 -5.048 1.00 74.94 83 ARG A O 1
ATOM 688 N N . SER A 1 84 ? 13.131 3.430 -5.524 1.00 77.12 84 SER A N 1
ATOM 689 C CA . SER A 1 84 ? 14.182 3.442 -4.495 1.00 77.12 84 SER A CA 1
ATOM 690 C C . SER A 1 84 ? 15.200 4.571 -4.660 1.00 77.12 84 SER A C 1
ATOM 692 O O . SER A 1 84 ? 15.614 5.142 -3.655 1.00 77.12 84 SER A O 1
ATOM 694 N N . SER A 1 85 ? 15.592 4.919 -5.888 1.00 84.06 85 SER A N 1
ATOM 695 C CA . SER A 1 85 ? 16.495 6.049 -6.144 1.00 84.06 85 SER A CA 1
ATOM 696 C C . SER A 1 85 ? 15.800 7.385 -5.889 1.00 84.06 85 SER A C 1
ATOM 698 O O . SER A 1 85 ? 16.367 8.263 -5.243 1.00 84.06 85 SER A O 1
ATOM 700 N N . HIS A 1 86 ? 14.540 7.512 -6.313 1.00 90.62 86 HIS A N 1
ATOM 701 C CA . HIS A 1 86 ? 13.761 8.728 -6.122 1.00 90.62 86 HIS A CA 1
ATOM 702 C C . HIS A 1 86 ? 13.508 9.039 -4.640 1.00 90.62 86 HIS A C 1
ATOM 704 O O . HIS A 1 86 ? 13.769 10.156 -4.209 1.00 90.62 86 HIS A O 1
ATOM 710 N N . LEU A 1 87 ? 13.075 8.055 -3.843 1.00 86.62 87 LEU A N 1
ATOM 711 C CA . LEU A 1 87 ? 12.806 8.246 -2.408 1.00 86.62 87 LEU A CA 1
ATOM 712 C C . LEU A 1 87 ? 14.068 8.590 -1.592 1.00 86.62 87 LEU A C 1
ATOM 714 O O . LEU A 1 87 ? 13.962 9.049 -0.458 1.00 86.62 87 LEU A O 1
ATOM 718 N N . LYS A 1 88 ? 15.267 8.353 -2.147 1.00 86.88 88 LYS A N 1
ATOM 719 C CA . LYS A 1 88 ? 16.548 8.756 -1.546 1.00 86.88 88 LYS A CA 1
ATOM 720 C C . LYS A 1 88 ? 16.958 10.187 -1.910 1.00 86.88 88 LYS A C 1
ATOM 722 O O . LYS A 1 88 ? 17.817 10.741 -1.225 1.00 86.88 88 LYS A O 1
ATOM 727 N N . SER A 1 89 ? 16.376 10.766 -2.963 1.00 90.44 89 SER A N 1
ATOM 728 C CA . SER A 1 89 ? 16.668 12.132 -3.403 1.00 90.44 89 SER A CA 1
ATOM 729 C C . SER A 1 89 ? 16.255 13.144 -2.337 1.00 90.44 89 SER A C 1
ATOM 731 O O . SER A 1 89 ? 15.173 13.032 -1.768 1.00 90.44 89 SER A O 1
ATOM 733 N N . SER A 1 90 ? 17.079 14.170 -2.116 1.00 88.75 90 SER A N 1
ATOM 734 C CA . SER A 1 90 ? 16.741 15.313 -1.256 1.00 88.75 90 SER A CA 1
ATOM 735 C C . SER A 1 90 ? 15.526 16.101 -1.755 1.00 88.75 90 SER A C 1
ATOM 737 O O . SER A 1 90 ? 14.860 16.752 -0.960 1.00 88.75 90 SER A O 1
ATOM 739 N N . LYS A 1 91 ? 15.206 16.006 -3.055 1.00 91.25 91 LYS A N 1
ATOM 740 C CA . LYS A 1 91 ? 14.030 16.639 -3.674 1.00 91.25 91 LYS A CA 1
ATOM 741 C C . LYS A 1 91 ? 12.719 15.888 -3.399 1.00 91.25 91 LYS A C 1
ATOM 743 O O . LYS A 1 91 ? 11.649 16.381 -3.742 1.00 91.25 91 LYS A O 1
ATOM 748 N N . CYS A 1 92 ? 12.781 14.671 -2.860 1.00 92.00 92 CYS A N 1
ATOM 749 C CA . CYS A 1 92 ? 11.602 13.901 -2.483 1.00 92.00 92 CYS A CA 1
ATOM 750 C C . CYS A 1 92 ? 11.283 14.157 -1.007 1.00 92.00 92 CYS A C 1
ATOM 752 O O . CYS A 1 92 ? 12.140 13.921 -0.157 1.00 92.00 92 CYS A O 1
ATOM 754 N N . GLY A 1 93 ? 10.043 14.553 -0.694 1.00 89.38 93 GLY A N 1
ATOM 755 C CA . GLY A 1 93 ? 9.577 14.819 0.674 1.00 89.38 93 GLY A CA 1
ATOM 756 C C . GLY A 1 93 ? 9.518 13.591 1.595 1.00 89.38 93 GLY A C 1
ATOM 757 O O . GLY A 1 93 ? 9.049 13.683 2.723 1.00 89.38 93 GLY A O 1
ATOM 758 N N . TYR A 1 94 ? 9.964 12.415 1.136 1.00 90.56 94 TYR A N 1
ATOM 759 C CA . TYR A 1 94 ? 9.875 11.158 1.884 1.00 90.56 94 TYR A CA 1
ATOM 760 C C . TYR A 1 94 ? 10.597 11.209 3.236 1.00 90.56 94 TYR A C 1
ATOM 762 O O . TYR A 1 94 ? 10.117 10.631 4.207 1.00 90.56 94 TYR A O 1
ATOM 770 N N . LYS A 1 95 ? 11.758 11.874 3.314 1.00 88.56 95 LYS A N 1
ATOM 771 C CA . LYS A 1 95 ? 12.517 11.969 4.572 1.00 88.56 95 LYS A CA 1
ATOM 772 C C . LYS A 1 95 ? 11.837 12.894 5.581 1.00 88.56 95 LYS A C 1
ATOM 774 O O . LYS A 1 95 ? 11.933 12.635 6.769 1.00 88.56 95 LYS A O 1
ATOM 779 N N . GLN A 1 96 ? 11.162 13.931 5.099 1.00 91.75 96 GLN A N 1
ATOM 780 C CA . GLN A 1 96 ? 10.432 14.916 5.893 1.00 91.75 96 GLN A CA 1
ATOM 781 C C . GLN A 1 96 ? 9.062 14.386 6.330 1.00 91.75 96 GLN A C 1
ATOM 783 O O . GLN A 1 96 ? 8.534 14.819 7.343 1.00 91.75 96 GLN A O 1
ATOM 788 N N . PHE A 1 97 ? 8.497 13.433 5.585 1.00 90.88 97 PHE A N 1
ATOM 789 C CA . PHE A 1 97 ? 7.207 12.829 5.907 1.00 90.88 97 PHE A CA 1
ATOM 790 C C . PHE A 1 97 ? 7.256 11.945 7.164 1.00 90.88 97 PHE A C 1
ATOM 792 O O . PHE A 1 97 ? 6.269 11.860 7.891 1.00 90.88 97 PHE A O 1
ATOM 799 N N . TYR A 1 98 ? 8.388 11.284 7.432 1.00 91.69 98 TYR A N 1
ATOM 800 C CA . TYR A 1 98 ? 8.554 10.373 8.568 1.00 91.69 98 TYR A CA 1
ATOM 801 C C . TYR A 1 98 ? 9.474 10.952 9.640 1.00 91.69 98 TYR A C 1
ATOM 803 O O . TYR A 1 98 ? 10.570 11.417 9.344 1.00 91.69 98 TYR A O 1
ATOM 811 N N . ALA A 1 99 ? 9.069 10.819 10.898 1.00 86.50 99 ALA A N 1
ATOM 812 C CA . ALA A 1 99 ? 9.905 11.126 12.046 1.00 86.50 99 ALA A CA 1
ATOM 813 C C . ALA A 1 99 ? 10.899 9.989 12.361 1.00 86.50 99 ALA A C 1
ATOM 815 O O . ALA A 1 99 ? 10.838 8.882 11.809 1.00 86.50 99 ALA A O 1
ATOM 816 N N . ALA A 1 100 ? 11.808 10.247 13.307 1.00 81.44 100 ALA A N 1
ATOM 817 C CA . ALA A 1 100 ? 12.830 9.289 13.735 1.00 81.44 100 ALA A CA 1
ATOM 818 C C . ALA A 1 100 ? 12.234 7.983 14.300 1.00 81.44 100 ALA A C 1
ATOM 820 O O . ALA A 1 100 ? 12.764 6.899 14.052 1.00 81.44 100 ALA A O 1
ATOM 821 N N . ASN A 1 101 ? 11.080 8.059 14.973 1.00 84.88 101 ASN A N 1
ATOM 822 C CA . ASN A 1 101 ? 10.386 6.908 15.563 1.00 84.88 101 ASN A CA 1
ATOM 823 C C . ASN A 1 101 ? 9.666 6.005 14.537 1.00 84.88 101 ASN A C 1
ATOM 825 O O . ASN A 1 101 ? 9.011 5.034 14.919 1.00 84.88 101 ASN A O 1
ATOM 829 N N . SER A 1 102 ? 9.831 6.278 13.236 1.00 89.50 102 SER A N 1
ATOM 830 C CA . SER A 1 102 ? 9.225 5.539 12.122 1.00 89.50 102 SER A CA 1
ATOM 831 C C . SER A 1 102 ? 7.710 5.705 11.961 1.00 89.50 102 SER A C 1
ATOM 833 O O . SER A 1 102 ? 7.122 4.982 11.157 1.00 89.50 102 SER A O 1
ATOM 835 N N . TRP A 1 103 ? 7.099 6.667 12.648 1.00 93.12 103 TRP A N 1
ATOM 836 C CA . TRP A 1 103 ? 5.758 7.169 12.342 1.00 93.12 103 TRP A CA 1
ATOM 837 C C . TRP A 1 103 ? 5.833 8.419 11.462 1.00 93.12 103 TRP A C 1
ATOM 839 O O . TRP A 1 103 ? 6.883 9.064 11.373 1.00 93.12 103 TRP A O 1
ATOM 849 N N . SER A 1 104 ? 4.747 8.745 10.764 1.00 94.25 104 SER A N 1
ATOM 850 C CA . SER A 1 104 ? 4.649 9.995 10.017 1.00 94.25 104 SER A CA 1
ATOM 851 C C . SER A 1 104 ? 4.688 11.184 10.976 1.00 94.25 104 SER A C 1
ATOM 853 O O . SER A 1 104 ? 4.299 11.084 12.142 1.00 94.25 104 SER A O 1
ATOM 855 N N . VAL A 1 105 ? 5.165 12.327 10.489 1.00 94.25 105 VAL A N 1
ATOM 856 C CA . VAL A 1 105 ? 5.170 13.569 11.273 1.00 94.25 105 VAL A CA 1
ATOM 857 C C . VAL A 1 105 ? 3.746 13.929 11.705 1.00 94.25 105 VAL A C 1
ATOM 859 O O . VAL A 1 105 ? 3.537 14.261 12.869 1.00 94.25 105 VAL A O 1
ATOM 862 N N . SER A 1 106 ? 2.758 13.766 10.816 1.00 94.00 106 SER A N 1
ATOM 863 C CA . SER A 1 106 ? 1.339 13.977 11.128 1.00 94.00 106 SER A CA 1
ATOM 864 C C . SER A 1 106 ? 0.835 13.050 12.237 1.00 94.00 106 SER A C 1
ATOM 866 O O . SER A 1 106 ? 0.112 13.505 13.115 1.00 94.00 106 SER A O 1
ATOM 868 N N . PHE A 1 107 ? 1.244 11.777 12.252 1.00 94.69 107 PHE A N 1
ATOM 869 C CA . PHE A 1 107 ? 0.861 10.832 13.306 1.00 94.69 107 PHE A CA 1
ATOM 870 C C . PHE A 1 107 ? 1.368 11.265 14.678 1.00 94.69 107 PHE A C 1
ATOM 872 O O . PHE A 1 107 ? 0.582 11.346 15.618 1.00 94.69 107 PHE A O 1
ATOM 879 N N . ASN A 1 108 ? 2.652 11.613 14.787 1.00 93.25 108 ASN A N 1
ATOM 880 C CA . ASN A 1 108 ? 3.210 12.079 16.059 1.00 93.25 108 ASN A CA 1
ATOM 881 C C . ASN A 1 108 ? 2.559 13.385 16.507 1.00 93.25 108 ASN A C 1
ATOM 883 O O . ASN A 1 108 ? 2.111 13.480 17.644 1.00 93.25 108 ASN A O 1
ATOM 887 N N . LYS A 1 109 ? 2.404 14.342 15.584 1.00 94.12 109 LYS A N 1
ATOM 888 C CA . LYS A 1 109 ? 1.708 15.605 15.841 1.00 94.12 109 LYS A CA 1
ATOM 889 C C . LYS A 1 109 ? 0.308 15.360 16.406 1.00 94.12 109 LYS A C 1
ATOM 891 O O . LYS A 1 109 ? -0.060 15.968 17.401 1.00 94.12 109 LYS A O 1
ATOM 896 N N . ILE A 1 110 ? -0.463 14.457 15.801 1.00 92.69 110 ILE A N 1
ATOM 897 C CA . ILE A 1 110 ? -1.833 14.155 16.225 1.00 92.69 110 ILE A CA 1
ATOM 898 C C . ILE A 1 110 ? -1.863 13.467 17.588 1.00 92.69 110 ILE A C 1
ATOM 900 O O . ILE A 1 110 ? -2.770 13.739 18.367 1.00 92.69 110 ILE A O 1
ATOM 904 N N . ILE A 1 111 ? -0.900 12.610 17.917 1.00 91.00 111 ILE A N 1
ATOM 905 C CA . ILE A 1 111 ? -0.842 11.975 19.242 1.00 91.00 111 ILE A CA 1
ATOM 906 C C . ILE A 1 111 ? -0.440 12.982 20.322 1.00 91.00 111 ILE A C 1
ATOM 908 O O . ILE A 1 111 ? -1.059 13.013 21.382 1.00 91.00 111 ILE A O 1
ATOM 912 N N . GLU A 1 112 ? 0.556 13.819 20.043 1.00 91.38 112 GLU A N 1
ATOM 913 C CA . GLU A 1 112 ? 1.146 14.752 21.008 1.00 91.38 112 GLU A CA 1
ATOM 914 C C . GLU A 1 112 ? 0.295 16.015 21.217 1.00 91.38 112 GLU A C 1
ATOM 916 O O . GLU A 1 112 ? 0.267 16.572 22.313 1.00 91.38 112 GLU A O 1
ATOM 921 N N . GLN A 1 113 ? -0.413 16.485 20.187 1.00 84.69 113 GLN A N 1
ATOM 922 C CA . GLN A 1 113 ? -1.130 17.761 20.225 1.00 84.69 113 GLN A CA 1
ATOM 923 C C . GLN A 1 113 ? -2.640 17.592 20.458 1.00 84.69 113 GLN A C 1
ATOM 925 O O . GLN A 1 113 ? -3.286 16.654 19.984 1.00 84.69 113 GLN A O 1
ATOM 930 N N . LYS A 1 114 ? -3.233 18.581 21.142 1.00 75.69 114 LYS A N 1
ATOM 931 C CA . LYS A 1 114 ? -4.693 18.782 21.267 1.00 75.69 114 LYS A CA 1
ATOM 932 C C . LYS A 1 114 ? -5.285 19.623 20.121 1.00 75.69 114 LYS A C 1
ATOM 934 O O . LYS A 1 114 ? -6.357 20.195 20.277 1.00 75.69 114 LYS A O 1
ATOM 939 N N . GLY A 1 115 ? -4.580 19.742 18.995 1.00 77.19 115 GLY A N 1
ATOM 940 C CA . GLY A 1 115 ? -5.059 20.511 17.849 1.00 77.19 115 GLY A CA 1
ATOM 941 C C . GLY A 1 115 ? -6.287 19.862 17.214 1.00 77.19 115 GLY A C 1
ATOM 942 O O . GLY A 1 115 ? -6.301 18.650 16.982 1.00 77.19 115 GLY A O 1
ATOM 943 N N . ASP A 1 116 ? -7.304 20.671 16.930 1.00 86.69 116 ASP A N 1
ATOM 944 C CA . ASP A 1 116 ? -8.441 20.235 16.131 1.00 86.69 116 ASP A CA 1
ATOM 945 C C . ASP A 1 116 ? -8.090 20.377 14.645 1.00 86.69 116 ASP A C 1
ATOM 947 O O . ASP A 1 116 ? -7.653 21.439 14.195 1.00 86.69 116 ASP A O 1
ATOM 951 N N . VAL A 1 117 ? -8.208 19.287 13.892 1.00 91.06 117 VAL A N 1
ATOM 952 C CA . VAL A 1 117 ? -8.014 19.276 12.441 1.00 91.06 117 VAL A CA 1
ATOM 953 C C . VAL A 1 117 ? -9.399 19.158 11.839 1.00 91.06 117 VAL A C 1
ATOM 955 O O . VAL A 1 117 ? -10.149 18.245 12.174 1.00 91.06 117 VAL A O 1
ATOM 958 N N . GLN A 1 118 ? -9.747 20.059 10.925 1.00 94.69 118 GLN A N 1
ATOM 959 C CA . GLN A 1 118 ? -11.030 19.970 10.239 1.00 94.69 118 GLN A CA 1
ATOM 960 C C . GLN A 1 118 ? -11.074 18.684 9.404 1.00 94.69 118 GLN A C 1
ATOM 962 O O . GLN A 1 118 ? -10.349 18.549 8.424 1.00 94.69 118 GLN A O 1
ATOM 967 N N . ILE A 1 119 ? -11.934 17.740 9.791 1.00 96.88 119 ILE A N 1
ATOM 968 C CA . ILE A 1 119 ? -12.118 16.448 9.105 1.00 96.88 119 ILE A CA 1
ATOM 969 C C . ILE A 1 119 ? -13.259 16.458 8.077 1.00 96.88 119 ILE A C 1
ATOM 971 O O . ILE A 1 119 ? -13.474 15.454 7.401 1.00 96.88 119 ILE A O 1
ATOM 975 N N . LYS A 1 120 ? -13.981 17.580 7.946 1.00 97.06 120 LYS A N 1
ATOM 976 C CA . LYS A 1 120 ? -15.213 17.684 7.148 1.00 97.06 120 LYS A CA 1
ATOM 977 C C . LYS A 1 120 ? -15.023 17.236 5.698 1.00 97.06 120 LYS A C 1
ATOM 979 O O . LYS A 1 120 ? -15.755 16.374 5.241 1.00 97.06 120 LYS A O 1
ATOM 984 N N . GLU A 1 121 ? -13.993 17.732 5.014 1.00 96.38 121 GLU A N 1
ATOM 985 C CA . GLU A 1 121 ? -13.739 17.372 3.609 1.00 96.38 121 GLU A CA 1
ATOM 986 C C . GLU A 1 121 ? -13.523 15.853 3.417 1.00 96.38 121 GLU A C 1
ATOM 988 O O . GLU A 1 121 ? -13.930 15.293 2.401 1.00 96.38 121 GLU A O 1
ATOM 993 N N . LEU A 1 122 ? -12.922 15.159 4.393 1.00 96.88 122 LEU A N 1
ATOM 994 C CA . LEU A 1 122 ? -12.704 13.715 4.320 1.00 96.88 122 LEU A CA 1
ATOM 995 C C . LEU A 1 122 ? -14.019 12.971 4.550 1.00 96.88 122 LEU A C 1
ATOM 997 O O . LEU A 1 122 ? -14.263 11.980 3.874 1.00 96.88 122 LEU A O 1
ATOM 1001 N N . LEU A 1 123 ? -14.855 13.437 5.481 1.00 97.12 123 LEU A N 1
ATOM 1002 C CA . LEU A 1 123 ? -16.182 12.863 5.704 1.00 97.12 123 LEU A CA 1
ATOM 1003 C C . LEU A 1 123 ? -17.063 13.026 4.465 1.00 97.12 123 LEU A C 1
ATOM 1005 O O . LEU A 1 123 ? -17.566 12.024 3.971 1.00 97.12 123 LEU A O 1
ATOM 1009 N N . ASP A 1 124 ? -17.124 14.232 3.894 1.00 96.50 124 ASP A N 1
ATOM 1010 C CA . ASP A 1 124 ? -17.861 14.507 2.656 1.00 96.50 124 ASP A CA 1
ATOM 1011 C C . ASP A 1 124 ? -17.393 13.560 1.526 1.00 96.50 124 ASP A C 1
ATOM 1013 O O . ASP A 1 124 ? -18.200 12.937 0.832 1.00 96.50 124 ASP A O 1
ATOM 1017 N N . PHE A 1 125 ? -16.072 13.364 1.389 1.00 95.94 125 PHE A N 1
ATOM 1018 C CA . PHE A 1 125 ? -15.495 12.406 0.441 1.00 95.94 125 PHE A CA 1
ATOM 1019 C C . PHE A 1 125 ? -15.905 10.953 0.730 1.00 95.94 125 PHE A C 1
ATOM 1021 O O . PHE A 1 125 ? -16.188 10.192 -0.198 1.00 95.94 125 PHE A O 1
ATOM 1028 N N . LEU A 1 126 ? -15.921 10.529 1.996 1.00 96.44 126 LEU A N 1
ATOM 1029 C CA . LEU A 1 126 ? -16.279 9.162 2.376 1.00 96.44 126 LEU A CA 1
ATOM 1030 C C . LEU A 1 126 ? -17.785 8.891 2.196 1.00 96.44 126 LEU A C 1
ATOM 1032 O O . LEU A 1 126 ? -18.144 7.804 1.744 1.00 96.44 126 LEU A O 1
ATOM 1036 N N . GLU A 1 127 ? -18.641 9.886 2.426 1.00 95.38 127 GLU A N 1
ATOM 1037 C CA . GLU A 1 127 ? -20.108 9.767 2.452 1.00 95.38 127 GLU A CA 1
ATOM 1038 C C . GLU A 1 127 ? -20.791 9.885 1.078 1.00 95.38 127 GLU A C 1
ATOM 1040 O O . GLU A 1 127 ? -21.902 9.398 0.917 1.00 95.38 127 GLU A O 1
ATOM 1045 N N . GLU A 1 128 ? -20.125 10.422 0.047 1.00 91.56 128 GLU A N 1
ATOM 1046 C CA . GLU A 1 128 ? -20.698 10.620 -1.309 1.00 91.56 128 GLU A CA 1
ATOM 1047 C C . GLU A 1 128 ? -21.324 9.357 -1.970 1.00 91.56 128 GLU A C 1
ATOM 1049 O O . GLU A 1 128 ? -22.130 9.470 -2.884 1.00 91.56 128 GLU A O 1
ATOM 1054 N N . GLU A 1 129 ? -20.971 8.145 -1.526 1.00 90.88 129 GLU A N 1
ATOM 1055 C CA . GLU A 1 129 ? -21.443 6.876 -2.103 1.00 90.88 129 GLU A CA 1
ATOM 1056 C C . GLU A 1 129 ? -21.503 5.805 -1.010 1.00 90.88 129 GLU A C 1
ATOM 1058 O O . GLU A 1 129 ? -20.456 5.386 -0.498 1.00 90.88 129 GLU A O 1
ATOM 1063 N N . GLU A 1 130 ? -22.708 5.326 -0.694 1.00 92.81 130 GLU A N 1
ATOM 1064 C CA . GLU A 1 130 ? -22.872 4.154 0.164 1.00 92.81 130 GLU A CA 1
ATOM 1065 C C . GLU A 1 130 ? -22.334 2.902 -0.536 1.00 92.81 130 GLU A C 1
ATOM 1067 O O . GLU A 1 130 ? -22.513 2.684 -1.738 1.00 92.81 130 GLU A O 1
ATOM 1072 N N . GLY A 1 131 ? -21.672 2.044 0.231 1.00 95.56 131 GLY A N 1
ATOM 1073 C CA . GLY A 1 131 ? -21.218 0.755 -0.258 1.00 95.56 131 GLY A CA 1
ATOM 1074 C C . GLY A 1 131 ? -21.247 -0.318 0.811 1.00 95.56 131 GLY A C 1
ATOM 1075 O O . GLY A 1 131 ? -21.763 -0.138 1.907 1.00 95.56 131 GLY A O 1
ATOM 1076 N N . SER A 1 132 ? -20.692 -1.473 0.473 1.00 96.31 132 SER A N 1
ATOM 1077 C CA . SER A 1 132 ? -20.683 -2.653 1.333 1.00 96.31 132 SER A CA 1
ATOM 1078 C C . SER A 1 132 ? -19.291 -2.966 1.871 1.00 96.31 132 SER A C 1
ATOM 1080 O O . SER A 1 132 ? -19.021 -4.111 2.199 1.00 96.31 132 SER A O 1
ATOM 1082 N N . TYR A 1 133 ? -18.373 -2.002 1.936 1.00 97.25 133 TYR A N 1
ATOM 1083 C CA . TYR A 1 133 ? -17.026 -2.225 2.462 1.00 97.25 133 TYR A CA 1
ATOM 1084 C C . TYR A 1 133 ? -16.826 -1.526 3.802 1.00 97.25 133 TYR A C 1
ATOM 1086 O O . TYR A 1 133 ? -17.409 -0.482 4.083 1.00 97.25 133 TYR A O 1
ATOM 1094 N N . MET A 1 134 ? -15.969 -2.110 4.630 1.00 97.12 134 MET A N 1
ATOM 1095 C CA . MET A 1 134 ? -15.550 -1.543 5.907 1.00 97.12 134 MET A CA 1
ATOM 1096 C C . MET A 1 134 ? -14.028 -1.521 6.002 1.00 97.12 134 MET A C 1
ATOM 1098 O O . MET A 1 134 ? -13.357 -2.374 5.417 1.00 97.12 134 MET A O 1
ATOM 1102 N N . VAL A 1 135 ? -13.494 -0.569 6.763 1.00 97.75 135 VAL A N 1
ATOM 1103 C CA . VAL A 1 135 ? -12.072 -0.464 7.104 1.00 97.75 135 VAL A CA 1
ATOM 1104 C C . VAL A 1 135 ? -11.911 -0.740 8.592 1.00 97.75 135 VAL A C 1
ATOM 1106 O O . VAL A 1 135 ? -12.573 -0.124 9.431 1.00 97.75 135 VAL A O 1
ATOM 1109 N N . TYR A 1 136 ? -11.024 -1.672 8.917 1.00 97.56 136 TYR A N 1
ATOM 1110 C CA . TYR A 1 136 ? -10.733 -2.107 10.275 1.00 97.56 136 TYR A CA 1
ATOM 1111 C C . TYR A 1 136 ? -9.248 -1.950 10.601 1.00 97.56 136 TYR A C 1
ATOM 1113 O O . TYR A 1 136 ? -8.384 -1.913 9.724 1.00 97.56 136 TYR A O 1
ATOM 1121 N N . VAL A 1 137 ? -8.951 -1.898 11.894 1.00 97.62 137 VAL A N 1
ATOM 1122 C CA . VAL A 1 137 ? -7.594 -1.910 12.437 1.00 97.62 137 VAL A CA 1
ATOM 1123 C C . VAL A 1 137 ? -7.440 -3.072 13.398 1.00 97.62 137 VAL A C 1
ATOM 1125 O O . VAL A 1 137 ? -8.356 -3.369 14.160 1.00 97.62 137 VAL A O 1
ATOM 1128 N N . ALA A 1 138 ? -6.267 -3.706 13.375 1.00 97.69 138 ALA A N 1
ATOM 1129 C CA . ALA A 1 138 ? -5.842 -4.628 14.418 1.00 97.69 138 ALA A CA 1
ATOM 1130 C C . ALA A 1 138 ? -4.759 -3.989 15.299 1.00 97.69 138 ALA A C 1
ATOM 1132 O O . ALA A 1 138 ? -3.799 -3.398 14.785 1.00 97.69 138 ALA A O 1
ATOM 1133 N N . ARG A 1 139 ? -4.883 -4.137 16.619 1.00 97.00 139 ARG A N 1
ATOM 1134 C CA . ARG A 1 139 ? -3.939 -3.622 17.619 1.00 97.00 139 ARG A CA 1
ATOM 1135 C C . ARG A 1 139 ? -3.465 -4.704 18.582 1.00 97.00 139 ARG A C 1
ATOM 1137 O O . ARG A 1 139 ? -4.153 -5.694 18.814 1.00 97.00 139 ARG A O 1
ATOM 1144 N N . LYS A 1 140 ? -2.268 -4.485 19.131 1.00 96.19 140 LYS A N 1
ATOM 1145 C CA . LYS A 1 140 ? -1.688 -5.287 20.220 1.00 96.19 140 LYS A CA 1
ATOM 1146 C C . LYS A 1 140 ? -1.918 -4.647 21.593 1.00 96.19 140 LYS A C 1
ATOM 1148 O O . LYS A 1 140 ? -1.991 -5.350 22.590 1.00 96.19 140 LYS A O 1
ATOM 1153 N N . GLN A 1 141 ? -1.936 -3.318 21.649 1.00 94.94 141 GLN A N 1
ATOM 1154 C CA . GLN A 1 141 ? -2.012 -2.534 22.883 1.00 94.94 141 GLN A CA 1
ATOM 1155 C C . GLN A 1 141 ? -3.152 -1.531 22.762 1.00 94.94 141 GLN A C 1
ATOM 1157 O O . GLN A 1 141 ? -3.479 -1.131 21.645 1.00 94.94 141 GLN A O 1
ATOM 1162 N N . GLU A 1 142 ? -3.715 -1.117 23.895 1.00 95.88 142 GLU A N 1
ATOM 1163 C CA . GLU A 1 142 ? -4.842 -0.180 23.930 1.00 95.88 142 GLU A CA 1
ATOM 1164 C C . GLU A 1 142 ? -4.495 1.200 23.371 1.00 95.88 142 GLU A C 1
ATOM 1166 O O . GLU A 1 142 ? -5.353 1.868 22.799 1.00 95.88 142 GLU A O 1
ATOM 1171 N N . GLU A 1 143 ? -3.237 1.621 23.490 1.00 95.31 143 GLU A N 1
ATOM 1172 C CA . GLU A 1 143 ? -2.759 2.874 22.916 1.00 95.31 143 GLU A CA 1
ATOM 1173 C C . GLU A 1 143 ? -2.833 2.863 21.382 1.00 95.31 143 GLU A C 1
ATOM 1175 O O . GLU A 1 143 ? -2.592 1.847 20.728 1.00 95.31 143 GLU A O 1
ATOM 1180 N N . ILE A 1 144 ? -3.078 4.027 20.776 1.00 94.56 144 ILE A N 1
ATOM 1181 C CA . ILE A 1 144 ? -3.135 4.185 19.311 1.00 94.56 144 ILE A CA 1
ATOM 1182 C C . ILE A 1 144 ? -1.813 3.824 18.607 1.00 94.56 144 ILE A C 1
ATOM 1184 O O . ILE A 1 144 ? -1.798 3.343 17.475 1.00 94.56 144 ILE A O 1
ATOM 1188 N N . THR A 1 145 ? -0.685 3.960 19.305 1.00 94.00 145 THR A N 1
ATOM 1189 C CA . THR A 1 145 ? 0.651 3.505 18.872 1.00 94.00 145 THR A CA 1
ATOM 1190 C C . THR A 1 145 ? 0.754 1.970 18.779 1.00 94.00 145 THR A C 1
ATOM 1192 O O . THR A 1 145 ? 1.658 1.421 18.133 1.00 94.00 145 THR A O 1
ATOM 1195 N N . GLY A 1 146 ? -0.190 1.263 19.403 1.00 93.81 146 GLY A N 1
ATOM 1196 C CA . GLY A 1 146 ? -0.320 -0.185 19.473 1.00 93.81 146 GLY A CA 1
ATOM 1197 C C . GLY A 1 146 ? -0.913 -0.849 18.231 1.00 93.81 146 GLY A C 1
ATOM 1198 O O . GLY A 1 146 ? -0.905 -2.082 18.167 1.00 93.81 146 GLY A O 1
ATOM 1199 N N . TRP A 1 147 ? -1.398 -0.094 17.235 1.00 94.81 147 TRP A N 1
ATOM 1200 C CA . TRP A 1 147 ? -1.915 -0.691 15.997 1.00 94.81 147 TRP A CA 1
ATOM 1201 C C . TRP A 1 147 ? -0.810 -1.360 15.163 1.00 94.81 147 TRP A C 1
ATOM 1203 O O . TRP A 1 147 ? 0.350 -0.933 15.152 1.00 94.81 147 TRP A O 1
ATOM 1213 N N . ARG A 1 148 ? -1.143 -2.472 14.505 1.00 96.38 148 ARG A N 1
ATOM 1214 C CA . ARG A 1 148 ? -0.187 -3.322 13.768 1.00 96.38 148 ARG A CA 1
ATOM 1215 C C . ARG A 1 148 ? -0.632 -3.649 12.354 1.00 96.38 148 ARG A C 1
ATOM 1217 O O . ARG A 1 148 ? 0.208 -3.983 11.518 1.00 96.38 148 ARG A O 1
ATOM 1224 N N . TYR A 1 149 ? -1.924 -3.541 12.080 1.00 97.31 149 TYR A N 1
ATOM 1225 C CA . TYR A 1 149 ? -2.482 -3.850 10.778 1.00 97.31 149 TYR A CA 1
ATOM 1226 C C . TYR A 1 149 ? -3.700 -2.978 10.498 1.00 97.31 149 TYR A C 1
ATOM 1228 O O . TYR A 1 149 ? -4.485 -2.693 11.401 1.00 97.31 149 TYR A O 1
ATOM 1236 N N . VAL A 1 150 ? -3.852 -2.586 9.241 1.00 97.50 150 VAL A N 1
ATOM 1237 C CA . VAL A 1 150 ? -5.056 -1.960 8.695 1.00 97.50 150 VAL A CA 1
ATOM 1238 C C . VAL A 1 150 ? -5.577 -2.891 7.613 1.00 97.50 150 VAL A C 1
ATOM 1240 O O . VAL A 1 150 ? -4.789 -3.394 6.818 1.00 97.50 150 VAL A O 1
ATOM 1243 N N . GLY A 1 151 ? -6.875 -3.142 7.571 1.00 96.94 151 GLY A N 1
ATOM 1244 C CA . GLY A 1 151 ? -7.462 -3.930 6.500 1.00 96.94 151 GLY A CA 1
ATOM 1245 C C . GLY A 1 151 ? -8.796 -3.371 6.061 1.00 96.94 151 GLY A C 1
ATOM 1246 O O . GLY A 1 151 ? -9.424 -2.584 6.769 1.00 96.94 151 GLY A O 1
ATOM 1247 N N . MET A 1 152 ? -9.259 -3.832 4.909 1.00 96.81 152 MET A N 1
ATOM 1248 C CA . MET A 1 152 ? -10.651 -3.691 4.511 1.00 96.81 152 MET A CA 1
ATOM 1249 C C . MET A 1 152 ? -11.287 -5.045 4.201 1.00 96.81 152 MET A C 1
ATOM 1251 O O . MET A 1 152 ? -10.612 -5.999 3.806 1.00 96.81 152 MET A O 1
ATOM 1255 N N . THR A 1 153 ? -12.602 -5.134 4.375 1.00 96.81 153 THR A N 1
ATOM 1256 C CA . THR A 1 153 ? -13.383 -6.318 4.003 1.00 96.81 153 THR A CA 1
ATOM 1257 C C . THR A 1 153 ? -14.761 -5.918 3.491 1.00 96.81 153 THR A C 1
ATOM 1259 O O . THR A 1 153 ? -15.251 -4.830 3.801 1.00 96.81 153 THR A O 1
ATOM 1262 N N . GLY A 1 154 ? -15.368 -6.778 2.676 1.00 96.06 154 GLY A N 1
ATOM 1263 C CA . GLY A 1 154 ? -16.764 -6.629 2.286 1.00 96.06 154 GLY A CA 1
ATOM 1264 C C . GLY A 1 154 ? -17.694 -7.025 3.435 1.00 96.06 154 GLY A C 1
ATOM 1265 O O . GLY A 1 154 ? -17.361 -7.869 4.263 1.00 96.06 154 GLY A O 1
ATOM 1266 N N . GLN A 1 155 ? -18.890 -6.451 3.466 1.00 90.00 155 GLN A N 1
ATOM 1267 C CA . GLN A 1 155 ? -19.924 -6.702 4.465 1.00 90.00 155 GLN A CA 1
ATOM 1268 C C . GLN A 1 155 ? -20.366 -8.168 4.444 1.00 90.00 155 GLN A C 1
ATOM 1270 O O . GLN A 1 155 ? -20.598 -8.748 5.498 1.00 90.00 155 GLN A O 1
ATOM 1275 N N . TYR A 1 156 ? -20.406 -8.780 3.256 1.00 84.19 156 TYR A N 1
ATOM 1276 C CA . TYR A 1 156 ? -20.727 -10.199 3.084 1.00 84.19 156 TYR A CA 1
ATOM 1277 C C . TYR A 1 156 ? -19.638 -11.141 3.595 1.00 84.19 156 TYR A C 1
ATOM 1279 O O . TYR A 1 156 ? -19.944 -12.263 3.987 1.00 84.19 156 TYR A O 1
ATOM 1287 N N . ASP A 1 157 ? -18.383 -10.692 3.612 1.00 82.62 157 ASP A N 1
ATOM 1288 C CA . ASP A 1 157 ? -17.283 -11.512 4.104 1.00 82.62 157 ASP A CA 1
ATOM 1289 C C . ASP A 1 157 ? -17.227 -11.491 5.644 1.00 82.62 157 ASP A C 1
ATOM 1291 O O . ASP A 1 157 ? -16.681 -12.410 6.237 1.00 82.62 157 ASP A O 1
ATOM 1295 N N . ASN A 1 158 ? -17.828 -10.507 6.330 1.00 82.81 158 ASN A N 1
ATOM 1296 C CA . ASN A 1 158 ? -17.646 -10.264 7.772 1.00 82.81 158 ASN A CA 1
ATOM 1297 C C . ASN A 1 158 ? -16.138 -10.157 8.156 1.00 82.81 158 ASN A C 1
ATOM 1299 O O . ASN A 1 158 ? -15.213 -10.531 7.428 1.00 82.81 158 ASN A O 1
ATOM 1303 N N . THR A 1 159 ? -15.830 -9.580 9.309 1.00 88.50 159 THR A N 1
ATOM 1304 C CA . THR A 1 159 ? -14.467 -9.572 9.846 1.00 88.50 159 THR A CA 1
ATOM 1305 C C . THR A 1 159 ? -14.001 -10.996 10.163 1.00 88.50 159 THR A C 1
ATOM 1307 O O . THR A 1 159 ? -12.863 -11.336 9.852 1.00 88.50 159 THR A O 1
ATOM 1310 N N . ASP A 1 160 ? -14.884 -11.876 10.638 1.00 91.06 160 ASP A N 1
ATOM 1311 C CA . ASP A 1 160 ? -14.536 -13.252 11.022 1.00 91.06 160 ASP A CA 1
ATOM 1312 C C . ASP A 1 160 ? -13.924 -14.089 9.886 1.00 91.06 160 ASP A C 1
ATOM 1314 O O . ASP A 1 160 ? -12.919 -14.780 10.088 1.00 91.06 160 ASP A O 1
ATOM 1318 N N . ILE A 1 161 ? -14.486 -14.043 8.668 1.00 92.94 161 ILE A N 1
ATOM 1319 C CA . ILE A 1 161 ? -13.938 -14.816 7.535 1.00 92.94 161 ILE A CA 1
ATOM 1320 C C . ILE A 1 161 ? -12.586 -14.234 7.135 1.00 92.94 161 ILE A C 1
ATOM 1322 O O . ILE A 1 161 ? -11.629 -14.977 6.902 1.00 92.94 161 ILE A O 1
ATOM 1326 N N . ARG A 1 162 ? -12.469 -12.903 7.110 1.00 94.44 162 ARG A N 1
ATOM 1327 C CA . ARG A 1 162 ? -11.207 -12.237 6.791 1.00 94.44 162 ARG A CA 1
ATOM 1328 C C . ARG A 1 162 ? -10.118 -12.572 7.813 1.00 94.44 162 ARG A C 1
ATOM 1330 O O . ARG A 1 162 ? -8.989 -12.871 7.420 1.00 94.44 162 ARG A O 1
ATOM 1337 N N . PHE A 1 163 ? -10.451 -12.601 9.101 1.00 92.81 163 PHE A N 1
ATOM 1338 C CA . PHE A 1 163 ? -9.522 -12.992 10.159 1.00 92.81 163 PHE A CA 1
ATOM 1339 C C . PHE A 1 163 ? -9.177 -14.474 10.123 1.00 92.81 163 PHE A C 1
ATOM 1341 O O . PHE A 1 163 ? -8.020 -14.817 10.348 1.00 92.81 163 PHE A O 1
ATOM 1348 N N . ARG A 1 164 ? -10.100 -15.348 9.715 1.00 90.69 164 ARG A N 1
ATOM 1349 C CA . ARG A 1 164 ? -9.782 -16.754 9.432 1.00 90.69 164 ARG A CA 1
ATOM 1350 C C . ARG A 1 164 ? -8.736 -16.886 8.326 1.00 90.69 164 ARG A C 1
ATOM 1352 O O . ARG A 1 164 ? -7.815 -17.688 8.453 1.00 90.69 164 ARG A O 1
ATOM 1359 N N . VAL A 1 165 ? -8.826 -16.078 7.267 1.00 93.06 165 VAL A N 1
ATOM 1360 C CA . VAL A 1 165 ? -7.811 -16.051 6.199 1.00 93.06 165 VAL A CA 1
ATOM 1361 C C . VAL A 1 165 ? -6.463 -15.564 6.737 1.00 93.06 165 VAL A C 1
ATOM 1363 O O . VAL A 1 165 ? -5.444 -16.205 6.481 1.00 93.06 165 VAL A O 1
ATOM 1366 N N . HIS A 1 166 ? -6.435 -14.489 7.529 1.00 94.94 166 HIS A N 1
ATOM 1367 C CA . HIS A 1 166 ? -5.203 -14.027 8.183 1.00 94.94 166 HIS A CA 1
ATOM 1368 C C . HIS A 1 166 ? -4.601 -15.088 9.108 1.00 94.94 166 HIS A C 1
ATOM 1370 O O . HIS A 1 166 ? -3.396 -15.349 9.056 1.00 94.94 166 HIS A O 1
ATOM 1376 N N . TYR A 1 167 ? -5.448 -15.748 9.898 1.00 91.12 167 TYR A N 1
ATOM 1377 C CA . TYR A 1 167 ? -5.075 -16.849 10.770 1.00 91.12 167 TYR A CA 1
ATOM 1378 C C . TYR A 1 167 ? -4.560 -18.048 9.985 1.00 91.12 167 TYR A C 1
ATOM 1380 O O . TYR A 1 167 ? -3.698 -18.738 10.491 1.00 91.12 167 TYR A O 1
ATOM 1388 N N . GLN A 1 168 ? -5.010 -18.315 8.755 1.00 91.38 168 GLN A N 1
ATOM 1389 C CA . GLN A 1 168 ? -4.470 -19.374 7.882 1.00 91.38 168 GLN A CA 1
ATOM 1390 C C . GLN A 1 168 ? -3.171 -18.970 7.170 1.00 91.38 168 GLN A C 1
ATOM 1392 O O . GLN A 1 168 ? -2.332 -19.819 6.868 1.00 91.38 168 GLN A O 1
ATOM 1397 N N . GLN A 1 169 ? -2.954 -17.676 6.956 1.00 93.50 169 GLN A N 1
ATOM 1398 C CA . GLN A 1 169 ? -1.732 -17.144 6.347 1.00 93.50 169 GLN A CA 1
ATOM 1399 C C . GLN A 1 169 ? -0.612 -16.878 7.354 1.00 93.50 169 GLN A C 1
ATOM 1401 O O . GLN A 1 169 ? 0.536 -16.705 6.954 1.00 93.50 169 GLN A O 1
ATOM 1406 N N . GLY A 1 170 ? -0.937 -16.862 8.644 1.00 94.06 170 GLY A N 1
ATOM 1407 C CA . GLY A 1 170 ? 0.001 -16.571 9.719 1.00 94.06 170 GLY A CA 1
ATOM 1408 C C . GLY A 1 170 ? 0.370 -15.098 9.785 1.00 94.06 170 GLY A C 1
ATOM 1409 O O . GLY A 1 170 ? 1.479 -14.747 10.171 1.00 94.06 170 GLY A O 1
ATOM 1410 N N . THR A 1 171 ? -0.552 -14.216 9.375 1.00 94.75 171 THR A N 1
ATOM 1411 C CA . THR A 1 171 ? -0.328 -12.762 9.381 1.00 94.75 171 THR A CA 1
ATOM 1412 C C . THR A 1 171 ? 0.037 -12.248 10.777 1.00 94.75 171 THR A C 1
ATOM 1414 O O . THR A 1 171 ? 0.781 -11.279 10.891 1.00 94.75 171 THR A O 1
ATOM 1417 N N . PHE A 1 172 ? -0.461 -12.908 11.825 1.00 96.12 172 PHE A N 1
ATOM 1418 C CA . PHE A 1 172 ? -0.316 -12.492 13.217 1.00 96.12 172 PHE A CA 1
ATOM 1419 C C . PHE A 1 172 ? 0.406 -13.530 14.092 1.00 96.12 172 PHE A C 1
ATOM 1421 O O . PHE A 1 172 ? 0.270 -13.482 15.308 1.00 96.12 172 PHE A O 1
ATOM 1428 N N . ASP A 1 173 ? 1.196 -14.435 13.500 1.00 94.00 173 ASP A N 1
ATOM 1429 C CA . ASP A 1 173 ? 1.895 -15.520 14.223 1.00 94.00 173 ASP A CA 1
ATOM 1430 C C . ASP A 1 173 ? 2.898 -15.017 15.287 1.00 94.00 173 ASP A C 1
ATOM 1432 O O . ASP A 1 173 ? 3.333 -15.780 16.147 1.00 94.00 173 ASP A O 1
ATOM 1436 N N . GLU A 1 174 ? 3.284 -13.740 15.231 1.00 93.25 174 GLU A N 1
ATOM 1437 C CA . GLU A 1 174 ? 4.171 -13.089 16.209 1.00 93.25 174 GLU A CA 1
ATOM 1438 C C . GLU A 1 174 ?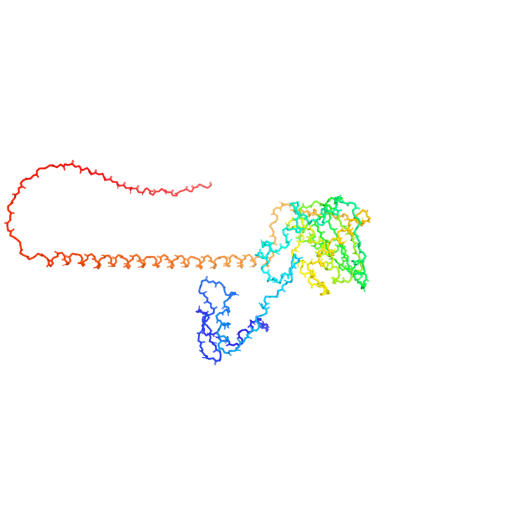 3.437 -12.595 17.471 1.00 93.25 174 GLU A C 1
ATOM 1440 O O . GLU A 1 174 ? 4.068 -12.076 18.395 1.00 93.25 174 GLU A O 1
ATOM 1445 N N . TYR A 1 175 ? 2.109 -12.716 17.512 1.00 94.62 175 TYR A N 1
ATOM 1446 C CA . TYR A 1 175 ? 1.269 -12.258 18.614 1.00 94.62 175 TYR A CA 1
ATOM 1447 C C . TYR A 1 175 ? 0.532 -13.443 19.239 1.00 94.62 175 TYR A C 1
ATOM 1449 O O . TYR A 1 175 ? 0.216 -14.418 18.562 1.00 94.62 175 TYR A O 1
ATOM 1457 N N . GLU A 1 176 ? 0.245 -13.350 20.535 1.00 94.62 176 GLU A N 1
ATOM 1458 C CA . GLU A 1 176 ? -0.588 -14.326 21.253 1.00 94.62 176 GLU A CA 1
ATOM 1459 C C . GLU A 1 176 ? -2.082 -14.080 20.988 1.00 94.62 176 GLU A C 1
ATOM 1461 O O . GLU A 1 176 ? -2.866 -14.997 20.737 1.00 94.62 176 GLU A O 1
ATOM 1466 N N . SER A 1 177 ? -2.459 -12.801 21.005 1.00 95.75 177 SER A N 1
ATOM 1467 C CA . SER A 1 177 ? -3.778 -12.316 20.632 1.00 95.75 177 SER A CA 1
ATOM 1468 C C . SER A 1 177 ? -3.677 -10.922 20.022 1.00 95.75 177 SER A C 1
ATOM 1470 O O . SER A 1 177 ? -2.685 -10.205 20.201 1.00 95.75 177 SER A O 1
ATOM 1472 N N . ILE A 1 178 ? -4.715 -10.548 19.285 1.00 97.19 178 ILE A N 1
ATOM 1473 C CA . ILE A 1 178 ? -4.895 -9.220 18.705 1.00 97.19 178 ILE A CA 1
ATOM 1474 C C . ILE A 1 178 ? -6.324 -8.756 18.948 1.00 97.19 178 ILE A C 1
ATOM 1476 O O . ILE A 1 178 ? -7.247 -9.562 19.054 1.00 97.19 178 ILE A O 1
ATOM 1480 N N . GLU A 1 179 ? -6.520 -7.449 18.979 1.00 97.50 179 GLU A N 1
ATOM 1481 C CA . GLU A 1 179 ? -7.848 -6.851 19.017 1.00 97.50 179 GLU A CA 1
ATOM 1482 C C . GLU A 1 179 ? -8.149 -6.174 17.694 1.00 97.50 179 GLU A C 1
ATOM 1484 O O . GLU A 1 179 ? -7.287 -5.511 17.120 1.00 97.50 179 GLU A O 1
ATOM 1489 N N . VAL A 1 180 ? -9.379 -6.321 17.223 1.00 97.44 180 VAL A N 1
ATOM 1490 C CA . VAL A 1 180 ? -9.827 -5.816 15.931 1.00 97.44 180 VAL A CA 1
ATOM 1491 C C . VAL A 1 180 ? -10.996 -4.880 16.141 1.00 97.44 180 VAL A C 1
ATOM 1493 O O . VAL A 1 180 ? -11.958 -5.226 16.823 1.00 97.44 180 VAL A O 1
ATOM 1496 N N . GLY A 1 181 ? -10.916 -3.712 15.523 1.00 97.00 181 GLY A N 1
ATOM 1497 C CA . GLY A 1 181 ? -11.941 -2.688 15.598 1.00 97.00 181 GLY A CA 1
ATOM 1498 C C . GLY A 1 181 ? -12.291 -2.148 14.221 1.00 97.00 181 GLY A C 1
ATOM 1499 O O . GLY A 1 181 ? -11.402 -1.877 13.411 1.00 97.00 181 GLY A O 1
ATOM 1500 N N . ILE A 1 182 ? -13.585 -1.990 13.952 1.00 97.25 182 ILE A N 1
ATOM 1501 C CA . ILE A 1 182 ? -14.080 -1.343 12.731 1.00 97.25 182 ILE A CA 1
ATOM 1502 C C . ILE A 1 182 ? -14.005 0.171 12.940 1.00 97.25 182 ILE A C 1
ATOM 1504 O O . ILE A 1 182 ? -14.553 0.687 13.911 1.00 97.25 182 ILE A O 1
ATOM 1508 N N . ILE A 1 183 ? -13.323 0.880 12.038 1.00 96.00 183 ILE A N 1
ATOM 1509 C CA . ILE A 1 183 ? -13.213 2.346 12.091 1.00 96.00 183 ILE A CA 1
ATOM 1510 C C . ILE A 1 183 ? -14.342 2.985 11.279 1.00 96.00 183 ILE A C 1
ATOM 1512 O O . ILE A 1 183 ? -14.956 3.959 11.719 1.00 96.00 183 ILE A O 1
ATOM 1516 N N . PHE A 1 184 ? -14.586 2.435 10.086 1.00 95.62 184 PHE A N 1
ATOM 1517 C CA . PHE A 1 184 ? -15.592 2.886 9.129 1.00 95.62 184 PHE A CA 1
ATOM 1518 C C . PHE A 1 184 ? -16.288 1.697 8.500 1.00 95.62 184 PHE A C 1
ATOM 1520 O O . PHE A 1 184 ? -15.635 0.726 8.118 1.00 95.62 184 PHE A O 1
ATOM 1527 N N . ASP A 1 185 ? -17.594 1.816 8.338 1.00 95.94 185 ASP A N 1
ATOM 1528 C CA . ASP A 1 185 ? -18.445 0.904 7.600 1.00 95.94 185 ASP A CA 1
ATOM 1529 C C . ASP A 1 185 ? -19.136 1.633 6.438 1.00 95.94 185 ASP A C 1
ATOM 1531 O O . ASP A 1 185 ? -18.969 2.837 6.240 1.00 95.94 185 ASP A O 1
ATOM 1535 N N . LYS A 1 186 ? -19.868 0.863 5.630 1.00 96.12 186 LYS A N 1
ATOM 1536 C CA . LYS A 1 186 ? -20.703 1.351 4.523 1.00 96.12 186 LYS A CA 1
ATOM 1537 C C . LYS A 1 186 ? -19.979 2.169 3.446 1.00 96.12 186 LYS A C 1
ATOM 1539 O O . LYS A 1 186 ? -20.583 2.994 2.767 1.00 96.12 186 LYS A O 1
ATOM 1544 N N . LEU A 1 187 ? -18.691 1.918 3.239 1.00 97.12 187 LEU A N 1
ATOM 1545 C CA . LEU A 1 187 ? -17.902 2.587 2.210 1.00 97.12 187 LEU A CA 1
ATOM 1546 C C . LEU A 1 187 ? -18.051 1.891 0.857 1.00 97.12 187 LEU A C 1
ATOM 1548 O O . LEU A 1 187 ? -18.124 0.660 0.769 1.00 97.12 187 LEU A O 1
ATOM 1552 N N . SER A 1 188 ? -17.985 2.665 -0.226 1.00 97.06 188 SER A N 1
ATOM 1553 C CA . SER A 1 188 ? -17.690 2.093 -1.539 1.00 97.06 188 SER A CA 1
ATOM 1554 C C . SER A 1 188 ? -16.289 1.465 -1.537 1.00 97.06 188 SER A C 1
ATOM 1556 O O . SER A 1 188 ? -15.382 1.906 -0.823 1.00 97.06 188 SER A O 1
ATOM 1558 N N . LYS A 1 189 ? -16.082 0.416 -2.346 1.00 96.25 189 LYS A N 1
ATOM 1559 C CA . LYS A 1 189 ? -14.801 -0.313 -2.398 1.00 96.25 189 LYS A CA 1
ATOM 1560 C C . LYS A 1 189 ? -13.612 0.624 -2.611 1.00 96.25 189 LYS A C 1
ATOM 1562 O O . LYS A 1 189 ? -12.604 0.523 -1.922 1.00 96.25 189 LYS A O 1
ATOM 1567 N N . LYS A 1 190 ? -13.755 1.558 -3.556 1.00 96.38 190 LYS A N 1
ATOM 1568 C CA . LYS A 1 190 ? -12.729 2.544 -3.907 1.00 96.38 190 LYS A CA 1
ATOM 1569 C C . LYS A 1 190 ? -12.349 3.411 -2.704 1.00 96.38 190 LYS A C 1
ATOM 1571 O O . LYS A 1 190 ? -11.168 3.646 -2.464 1.00 96.38 190 LYS A O 1
ATOM 1576 N N . LYS A 1 191 ? -13.336 3.873 -1.936 1.00 97.19 191 LYS A N 1
ATOM 1577 C CA . LYS A 1 191 ? -13.117 4.715 -0.753 1.00 97.19 191 LYS A CA 1
ATOM 1578 C C . LYS A 1 191 ? -12.478 3.935 0.391 1.00 97.19 191 LYS A C 1
ATOM 1580 O O . LYS A 1 191 ? -11.544 4.443 1.005 1.00 97.19 191 LYS A O 1
ATOM 1585 N N . ALA A 1 192 ? -12.906 2.691 0.614 1.00 97.50 192 ALA A N 1
ATOM 1586 C CA . ALA A 1 192 ? -12.273 1.795 1.580 1.00 97.50 192 ALA A CA 1
ATOM 1587 C C . ALA A 1 192 ? -10.794 1.539 1.234 1.00 97.50 192 ALA A C 1
ATOM 1589 O O . ALA A 1 192 ? -9.933 1.680 2.097 1.00 97.50 192 ALA A O 1
ATOM 1590 N N . GLU A 1 193 ? -10.484 1.267 -0.039 1.00 96.69 193 GLU A N 1
ATOM 1591 C CA . GLU A 1 193 ? -9.111 1.077 -0.529 1.00 96.69 193 GLU A CA 1
ATOM 1592 C C . GLU A 1 193 ? -8.231 2.326 -0.344 1.00 96.69 193 GLU A C 1
ATOM 1594 O O . GLU A 1 193 ? -7.037 2.212 -0.050 1.00 96.69 193 GLU A O 1
ATOM 1599 N N . ILE A 1 194 ? -8.796 3.523 -0.539 1.00 97.06 194 ILE A N 1
ATOM 1600 C CA . ILE A 1 194 ? -8.095 4.797 -0.327 1.00 97.06 194 ILE A CA 1
ATOM 1601 C C . ILE A 1 194 ? -7.850 5.028 1.168 1.00 97.06 194 ILE A C 1
ATOM 1603 O O . ILE A 1 194 ? -6.717 5.320 1.547 1.00 97.06 194 ILE A O 1
ATOM 1607 N N . LEU A 1 195 ? -8.873 4.871 2.014 1.00 97.69 195 LEU A N 1
ATOM 1608 C CA . LEU A 1 195 ? -8.766 5.077 3.460 1.00 97.69 195 LEU A CA 1
ATOM 1609 C C . LEU A 1 195 ? -7.788 4.087 4.106 1.00 97.69 195 LEU A C 1
ATOM 1611 O O . LEU A 1 195 ? -6.928 4.498 4.883 1.00 97.69 195 LEU A O 1
ATOM 1615 N N . GLU A 1 196 ? -7.850 2.808 3.728 1.00 97.38 196 GLU A N 1
ATOM 1616 C CA . GLU A 1 196 ? -6.871 1.792 4.126 1.00 97.38 196 GLU A CA 1
ATOM 1617 C C . GLU A 1 196 ? -5.445 2.256 3.782 1.00 97.38 196 GLU A C 1
ATOM 1619 O O . GLU A 1 196 ? -4.565 2.293 4.643 1.00 97.38 196 GLU A O 1
ATOM 1624 N N . ALA A 1 197 ? -5.216 2.701 2.543 1.00 97.06 197 ALA A N 1
ATOM 1625 C CA . ALA A 1 197 ? -3.899 3.152 2.111 1.00 97.06 197 ALA A CA 1
ATOM 1626 C C . ALA A 1 197 ? -3.416 4.426 2.835 1.00 97.06 197 ALA A C 1
ATOM 1628 O O . ALA A 1 197 ? -2.219 4.532 3.121 1.00 97.06 197 ALA A O 1
ATOM 1629 N N . LEU A 1 198 ? -4.315 5.364 3.163 1.00 97.12 198 LEU A N 1
ATOM 1630 C CA . LEU A 1 198 ? -4.014 6.573 3.948 1.00 97.12 198 LEU A CA 1
ATOM 1631 C C . LEU A 1 198 ? -3.592 6.245 5.386 1.00 97.12 198 LEU A C 1
ATOM 1633 O O . LEU A 1 198 ? -2.705 6.901 5.933 1.00 97.12 198 LEU A O 1
ATOM 1637 N N . LEU A 1 199 ? -4.174 5.208 5.986 1.00 97.31 199 LEU A N 1
ATOM 1638 C CA . LEU A 1 199 ? -3.788 4.744 7.317 1.00 97.31 199 LEU A CA 1
ATOM 1639 C C . LEU A 1 199 ? -2.484 3.934 7.278 1.00 97.31 199 LEU A C 1
ATOM 1641 O O . LEU A 1 199 ? -1.660 4.052 8.184 1.00 97.31 199 LEU A O 1
ATOM 1645 N N . ILE A 1 200 ? -2.222 3.175 6.210 1.00 96.25 200 ILE A N 1
ATOM 1646 C CA . ILE A 1 200 ? -0.970 2.414 6.066 1.00 96.25 200 ILE A CA 1
ATOM 1647 C C . ILE A 1 200 ? 0.248 3.338 5.929 1.00 96.25 200 ILE A C 1
ATOM 1649 O O . ILE A 1 200 ? 1.308 3.035 6.484 1.00 96.25 200 ILE A O 1
ATOM 1653 N N . ILE A 1 201 ? 0.138 4.471 5.219 1.00 95.62 201 ILE A N 1
ATOM 1654 C CA . ILE A 1 201 ? 1.281 5.394 5.055 1.00 95.62 201 ILE A CA 1
ATOM 1655 C C . ILE A 1 201 ? 1.751 6.026 6.368 1.00 95.62 201 ILE A C 1
ATOM 1657 O O . ILE A 1 201 ? 2.890 6.495 6.407 1.00 95.62 201 ILE A O 1
ATOM 1661 N N . SER A 1 202 ? 0.949 5.975 7.439 1.00 94.75 202 SER A N 1
ATOM 1662 C CA . SER A 1 202 ? 1.306 6.469 8.778 1.00 94.75 202 SER A CA 1
ATOM 1663 C C . SER A 1 202 ? 2.592 5.868 9.319 1.00 94.75 202 SER A C 1
ATOM 1665 O O . SER A 1 202 ? 3.276 6.507 10.111 1.00 94.75 202 SER A O 1
ATOM 1667 N N . ALA A 1 203 ? 2.941 4.649 8.910 1.00 91.88 203 ALA A N 1
ATOM 1668 C CA . ALA A 1 203 ? 4.094 3.944 9.438 1.00 91.88 203 ALA A CA 1
ATOM 1669 C C . ALA A 1 203 ? 5.129 3.656 8.352 1.00 91.88 203 ALA A C 1
ATOM 1671 O O . ALA A 1 203 ? 4.827 3.257 7.224 1.00 91.88 203 ALA A O 1
ATOM 1672 N N . LYS A 1 204 ? 6.402 3.797 8.715 1.00 87.38 204 LYS A N 1
ATOM 1673 C CA . LYS A 1 204 ? 7.511 3.341 7.883 1.00 87.38 204 LYS A CA 1
ATOM 1674 C C . LYS A 1 204 ? 7.492 1.811 7.799 1.00 87.38 204 LYS A C 1
ATOM 1676 O O . LYS A 1 204 ? 6.952 1.108 8.654 1.00 87.38 204 LYS A O 1
ATOM 1681 N N . LYS A 1 205 ? 8.144 1.279 6.760 1.00 83.50 205 LYS A N 1
ATOM 1682 C CA . LYS A 1 205 ? 8.270 -0.171 6.527 1.00 83.50 205 LYS A CA 1
ATOM 1683 C C . LYS A 1 205 ? 8.695 -0.905 7.808 1.00 83.50 205 LYS A C 1
ATOM 1685 O O . LYS A 1 205 ? 9.737 -0.569 8.363 1.00 83.50 205 LYS A O 1
ATOM 1690 N N . GLY A 1 206 ? 7.937 -1.936 8.180 1.00 83.69 206 GLY A N 1
ATOM 1691 C CA . GLY A 1 206 ? 8.234 -2.815 9.314 1.00 83.69 206 GLY A CA 1
ATOM 1692 C C . GLY A 1 206 ? 7.535 -2.434 10.620 1.00 83.69 206 GLY A C 1
ATOM 1693 O O . GLY A 1 206 ? 7.608 -3.203 11.566 1.00 83.69 206 GLY A O 1
ATOM 1694 N N . LYS A 1 207 ? 6.852 -1.282 10.687 1.00 89.06 207 LYS A N 1
ATOM 1695 C CA . LYS A 1 207 ? 6.006 -0.931 11.842 1.00 89.06 207 LYS A CA 1
ATOM 1696 C C . LYS A 1 207 ? 4.594 -1.511 11.742 1.00 89.06 207 LYS A C 1
ATOM 1698 O O . LYS A 1 207 ? 4.052 -1.950 12.749 1.00 89.06 207 LYS A O 1
ATOM 1703 N N . LEU A 1 208 ? 4.037 -1.536 10.532 1.00 94.19 208 LEU A N 1
ATOM 1704 C CA . LEU A 1 208 ? 2.801 -2.247 10.210 1.00 94.19 208 LEU A CA 1
ATOM 1705 C C . LEU A 1 208 ? 3.124 -3.518 9.422 1.00 94.19 208 LEU A C 1
ATOM 1707 O O . LEU A 1 208 ? 4.086 -3.547 8.648 1.00 94.19 208 LEU A O 1
ATOM 1711 N N . ILE A 1 209 ? 2.288 -4.538 9.604 1.00 94.81 209 ILE A N 1
ATOM 1712 C CA . ILE A 1 209 ? 2.370 -5.839 8.920 1.00 94.81 209 ILE A CA 1
ATOM 1713 C C . ILE A 1 209 ? 1.954 -5.713 7.440 1.00 94.81 209 ILE A C 1
ATOM 1715 O O . ILE A 1 209 ? 2.348 -6.523 6.601 1.00 94.81 209 ILE A O 1
ATOM 1719 N N . ASN A 1 210 ? 1.190 -4.668 7.109 1.00 94.62 210 ASN A N 1
ATOM 1720 C CA . ASN A 1 210 ? 0.699 -4.350 5.770 1.00 94.62 210 ASN A CA 1
ATOM 1721 C C . ASN A 1 210 ? 1.761 -4.386 4.667 1.00 94.62 210 ASN A C 1
ATOM 1723 O O . ASN A 1 210 ? 2.928 -4.012 4.842 1.00 94.62 210 ASN A O 1
ATOM 1727 N N . ASN A 1 211 ? 1.323 -4.766 3.466 1.00 84.44 211 ASN A N 1
ATOM 1728 C CA . ASN A 1 211 ? 2.188 -4.771 2.298 1.00 84.44 211 ASN A CA 1
ATOM 1729 C C . ASN A 1 211 ? 2.167 -3.398 1.609 1.00 84.44 211 ASN A C 1
ATOM 1731 O O . ASN A 1 211 ? 1.124 -2.804 1.363 1.00 84.44 211 ASN A O 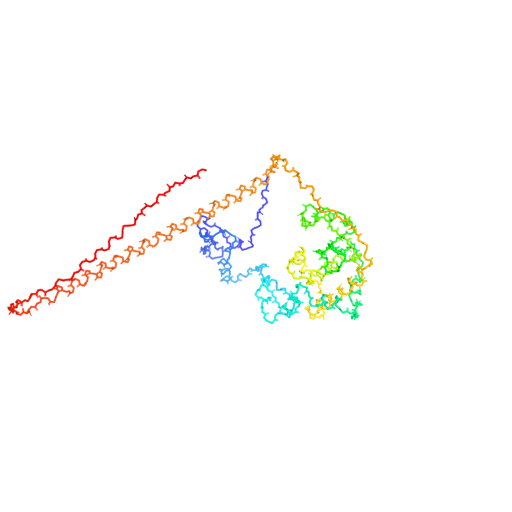1
ATOM 1735 N N . LYS A 1 212 ? 3.331 -2.924 1.150 1.00 78.12 212 LYS A N 1
ATOM 1736 C CA . LYS A 1 212 ? 3.464 -1.659 0.402 1.00 78.12 212 LYS A CA 1
ATOM 1737 C C . LYS A 1 212 ? 2.654 -1.604 -0.897 1.00 78.12 212 LYS A C 1
ATOM 1739 O O . LYS A 1 212 ? 2.525 -0.529 -1.482 1.00 78.12 212 LYS A O 1
ATOM 1744 N N . CYS A 1 213 ? 2.167 -2.741 -1.388 1.00 81.50 213 CYS A N 1
ATOM 1745 C CA . CYS A 1 213 ? 1.316 -2.796 -2.569 1.00 81.50 213 CYS A CA 1
ATOM 1746 C C . CYS A 1 213 ? -0.014 -2.058 -2.386 1.00 81.50 213 CYS A C 1
ATOM 1748 O O . CYS A 1 213 ? -0.536 -1.576 -3.385 1.00 81.50 213 CYS A O 1
ATOM 1750 N N . GLU A 1 214 ? -0.518 -1.927 -1.160 1.00 85.25 214 GLU A N 1
ATOM 1751 C CA . GLU A 1 214 ? -1.782 -1.239 -0.846 1.00 85.25 214 GLU A CA 1
ATOM 1752 C C . GLU A 1 214 ? -1.684 0.275 -1.119 1.00 85.25 214 GLU A C 1
ATOM 1754 O O . GLU A 1 214 ? -2.637 0.901 -1.570 1.00 85.25 214 GLU A O 1
ATOM 1759 N N . LEU A 1 215 ? -0.477 0.853 -1.054 1.00 88.00 215 LEU A N 1
ATOM 1760 C CA . LEU A 1 215 ? -0.237 2.276 -1.338 1.00 88.00 215 LEU A CA 1
ATOM 1761 C C . LEU A 1 215 ? -0.520 2.695 -2.787 1.00 88.00 215 LEU A C 1
ATOM 1763 O O . LEU A 1 215 ? -0.577 3.887 -3.088 1.00 88.00 215 LEU A O 1
ATOM 1767 N N . LYS A 1 216 ? -0.660 1.737 -3.713 1.00 89.19 216 LYS A N 1
ATOM 1768 C CA . LYS A 1 216 ? -1.077 2.034 -5.092 1.00 89.19 216 LYS A CA 1
ATOM 1769 C C . LYS A 1 216 ? -2.521 2.542 -5.144 1.00 89.19 216 LYS A C 1
ATOM 1771 O O . LYS A 1 216 ? -2.860 3.263 -6.074 1.00 89.19 216 LYS A O 1
ATOM 1776 N N . ASN A 1 217 ? -3.343 2.199 -4.152 1.00 92.12 217 ASN A N 1
ATOM 1777 C CA . ASN A 1 217 ? -4.749 2.576 -4.119 1.00 92.12 217 ASN A CA 1
ATOM 1778 C C . ASN A 1 217 ? -4.920 4.092 -3.979 1.00 92.12 217 ASN A C 1
ATOM 1780 O O . ASN A 1 217 ? -5.890 4.634 -4.493 1.00 92.12 217 ASN A O 1
ATOM 1784 N N . LEU A 1 218 ? -3.929 4.798 -3.417 1.00 93.38 218 LEU A N 1
ATOM 1785 C CA . LEU A 1 218 ? -3.923 6.263 -3.371 1.00 93.38 218 LEU A CA 1
ATOM 1786 C C . LEU A 1 218 ? -3.966 6.898 -4.762 1.00 93.38 218 LEU A C 1
ATOM 1788 O O . LEU A 1 218 ? -4.480 7.997 -4.891 1.00 93.38 218 LEU A O 1
ATOM 1792 N N . GLN A 1 219 ? -3.505 6.213 -5.817 1.00 90.44 219 GLN A N 1
ATOM 1793 C CA . GLN A 1 219 ? -3.570 6.720 -7.196 1.00 90.44 219 GLN A CA 1
ATOM 1794 C C . GLN A 1 219 ? -5.005 6.908 -7.714 1.00 90.44 219 GLN A C 1
ATOM 1796 O O . GLN A 1 219 ? -5.187 7.478 -8.785 1.00 90.44 219 GLN A O 1
ATOM 1801 N N . GLN A 1 220 ? -5.999 6.408 -6.977 1.00 91.19 220 GLN A N 1
ATOM 1802 C CA . GLN A 1 220 ? -7.420 6.565 -7.271 1.00 91.19 220 GLN A CA 1
ATOM 1803 C C . GLN A 1 220 ? -8.000 7.899 -6.772 1.00 91.19 220 GLN A C 1
ATOM 1805 O O . GLN A 1 220 ? -9.143 8.210 -7.118 1.00 91.19 220 GLN A O 1
ATOM 1810 N N . LEU A 1 221 ? -7.240 8.668 -5.976 1.00 91.50 221 LEU A N 1
ATOM 1811 C CA . LEU A 1 221 ? -7.583 10.048 -5.632 1.00 91.50 221 LEU A CA 1
ATOM 1812 C C . LEU A 1 221 ? -7.632 10.895 -6.911 1.00 91.50 221 LEU A C 1
ATOM 1814 O O . LEU A 1 221 ? -6.759 10.801 -7.776 1.00 91.50 221 LEU A O 1
ATOM 1818 N N . ASP A 1 222 ? -8.684 11.693 -7.041 1.00 84.12 222 ASP A N 1
ATOM 1819 C CA . ASP A 1 222 ? -8.954 12.548 -8.191 1.00 84.12 222 ASP A CA 1
ATOM 1820 C C . ASP A 1 222 ? -7.894 13.643 -8.375 1.00 84.12 222 ASP A C 1
ATOM 1822 O O . ASP A 1 222 ? -7.182 14.057 -7.462 1.00 84.12 222 ASP A O 1
ATOM 1826 N N . ASN A 1 223 ? -7.794 14.128 -9.612 1.00 80.62 223 ASN A N 1
ATOM 1827 C CA . ASN A 1 223 ? -6.747 15.051 -10.050 1.00 80.62 223 ASN A CA 1
ATOM 1828 C C . ASN A 1 223 ? -7.111 16.535 -9.870 1.00 80.62 223 ASN A C 1
ATOM 1830 O O . ASN A 1 223 ? -6.519 17.369 -10.551 1.00 80.62 223 ASN A O 1
ATOM 1834 N N . LYS A 1 224 ? -8.077 16.881 -9.006 1.00 85.31 224 LYS A N 1
ATOM 1835 C CA . LYS A 1 224 ? -8.501 18.283 -8.812 1.00 85.31 224 LYS A CA 1
ATOM 1836 C C . LYS A 1 224 ? -7.391 19.175 -8.245 1.00 85.31 224 LYS A C 1
ATOM 1838 O O . LYS A 1 224 ? -7.446 20.387 -8.403 1.00 85.31 224 LYS A O 1
ATOM 1843 N N . GLU A 1 225 ? -6.379 18.580 -7.621 1.00 90.88 225 GLU A N 1
ATOM 1844 C CA . GLU A 1 225 ? -5.261 19.294 -7.012 1.00 90.88 225 GLU A CA 1
ATOM 1845 C C . GLU A 1 225 ? -3.944 18.512 -7.123 1.00 90.88 225 GLU A C 1
ATOM 1847 O O . GLU A 1 225 ? -3.865 17.407 -7.680 1.00 90.88 225 GLU A O 1
ATOM 1852 N N . VAL A 1 226 ? -2.886 19.095 -6.565 1.00 91.69 226 VAL A N 1
ATOM 1853 C CA . VAL A 1 226 ? -1.566 18.483 -6.498 1.00 91.69 226 VAL A CA 1
ATOM 1854 C C . VAL A 1 226 ? -1.621 17.213 -5.640 1.00 91.69 226 VAL A C 1
ATOM 1856 O O . VAL A 1 226 ? -1.791 17.231 -4.427 1.00 91.69 226 VAL A O 1
ATOM 1859 N N . PHE A 1 227 ? -1.429 16.071 -6.296 1.00 91.75 227 PHE A N 1
ATOM 1860 C CA . PHE A 1 227 ? -1.651 14.742 -5.721 1.00 91.75 227 PHE A CA 1
ATOM 1861 C C . PHE A 1 227 ? -0.989 14.485 -4.353 1.00 91.75 227 PHE A C 1
ATOM 1863 O O . PHE A 1 227 ? -1.622 13.923 -3.466 1.00 91.75 227 PHE A O 1
ATOM 1870 N N . HIS A 1 228 ? 0.278 14.869 -4.168 1.00 90.75 228 HIS A N 1
ATOM 1871 C CA . HIS A 1 228 ? 0.987 14.617 -2.907 1.00 90.75 228 HIS A CA 1
ATOM 1872 C C . HIS A 1 228 ? 0.515 15.534 -1.770 1.00 90.75 228 HIS A C 1
ATOM 1874 O O . HIS A 1 228 ? 0.528 15.111 -0.618 1.00 90.75 228 HIS A O 1
ATOM 1880 N N . GLU A 1 229 ? 0.058 16.747 -2.088 1.00 92.88 229 GLU A N 1
ATOM 1881 C CA . GLU A 1 229 ? -0.546 17.665 -1.116 1.00 92.88 229 GLU A CA 1
ATOM 1882 C C . GLU A 1 229 ? -1.886 17.108 -0.634 1.00 92.88 229 GLU A C 1
ATOM 1884 O O . GLU A 1 229 ? -2.117 17.023 0.572 1.00 92.88 229 GLU A O 1
ATOM 1889 N N . ARG A 1 230 ? -2.712 16.596 -1.557 1.00 95.06 230 ARG A N 1
ATOM 1890 C CA . ARG A 1 230 ? -3.961 15.911 -1.201 1.00 95.06 230 ARG A CA 1
ATOM 1891 C C . ARG A 1 230 ? -3.732 14.694 -0.324 1.00 95.06 230 ARG A C 1
ATOM 1893 O O . ARG A 1 230 ? -4.409 14.528 0.684 1.00 95.06 230 ARG A O 1
ATOM 1900 N N . VAL A 1 231 ? -2.779 13.837 -0.700 1.00 95.06 231 VAL A N 1
ATOM 1901 C CA . VAL A 1 231 ? -2.426 12.650 0.090 1.00 95.06 231 VAL A CA 1
ATOM 1902 C C . VAL A 1 231 ? -1.989 13.059 1.494 1.00 95.06 231 VAL A C 1
ATOM 1904 O O . VAL A 1 231 ? -2.448 12.449 2.453 1.00 95.06 231 VAL A O 1
ATOM 1907 N N . ALA A 1 232 ? -1.149 14.089 1.633 1.00 94.88 232 ALA A N 1
ATOM 1908 C CA . ALA A 1 232 ? -0.713 14.581 2.937 1.00 94.88 232 ALA A CA 1
ATOM 1909 C C . ALA A 1 232 ? -1.882 15.126 3.779 1.00 94.88 232 ALA A C 1
ATOM 1911 O O . ALA A 1 232 ? -2.003 14.760 4.948 1.00 94.88 232 ALA A O 1
ATOM 1912 N N . ARG A 1 233 ? -2.776 15.925 3.179 1.00 95.69 233 ARG A N 1
ATOM 1913 C CA . ARG A 1 233 ? -3.962 16.477 3.853 1.00 95.69 233 ARG A CA 1
ATOM 1914 C C . ARG A 1 233 ? -4.928 15.377 4.299 1.00 95.69 233 ARG A C 1
ATOM 1916 O O . ARG A 1 233 ? -5.260 15.287 5.478 1.00 95.69 233 ARG A O 1
ATOM 1923 N N . PHE A 1 234 ? -5.309 14.479 3.390 1.00 97.00 234 PHE A N 1
ATOM 1924 C CA . PHE A 1 234 ? -6.221 13.367 3.688 1.00 97.00 234 PHE A CA 1
ATOM 1925 C C . PHE A 1 234 ? -5.614 12.387 4.696 1.00 97.00 234 PHE A C 1
ATOM 1927 O O . PHE A 1 234 ? -6.332 11.812 5.509 1.00 97.00 234 PHE A O 1
ATOM 1934 N N . HIS A 1 235 ? -4.292 12.214 4.678 1.00 97.12 235 HIS A N 1
ATOM 1935 C CA . HIS A 1 235 ? -3.586 11.430 5.680 1.00 97.12 235 HIS A CA 1
ATOM 1936 C C . HIS A 1 235 ? -3.740 12.038 7.079 1.00 97.12 235 HIS A C 1
ATOM 1938 O O . HIS A 1 235 ? -4.165 11.333 7.994 1.00 97.12 235 HIS A O 1
ATOM 1944 N N . GLU A 1 236 ? -3.467 13.336 7.240 1.00 96.19 236 GLU A N 1
ATOM 1945 C CA . GLU A 1 236 ? -3.638 14.041 8.518 1.00 96.19 236 GLU A CA 1
ATOM 1946 C C . GLU A 1 236 ? -5.090 13.949 9.016 1.00 96.19 236 GLU A C 1
ATOM 1948 O O . GLU A 1 236 ? -5.328 13.565 10.161 1.00 96.19 236 GLU A O 1
ATOM 1953 N N . MET A 1 237 ? -6.067 14.178 8.136 1.00 97.44 237 MET A N 1
ATOM 1954 C CA . MET A 1 237 ? -7.490 14.065 8.475 1.00 97.44 237 MET A CA 1
ATOM 1955 C C . MET A 1 237 ? -7.890 12.636 8.865 1.00 97.44 237 MET A C 1
ATOM 1957 O O . MET A 1 237 ? -8.617 12.451 9.837 1.00 97.44 237 MET A O 1
ATOM 1961 N N . SER A 1 238 ? -7.392 11.612 8.159 1.00 97.50 238 SER A N 1
ATOM 1962 C CA . SER A 1 238 ? -7.697 10.204 8.462 1.00 97.50 238 SER A CA 1
ATOM 1963 C C . SER A 1 238 ? -7.172 9.774 9.833 1.00 97.50 238 SER A C 1
ATOM 1965 O O . SER A 1 238 ? -7.817 9.001 10.540 1.00 97.50 238 SER A O 1
ATOM 1967 N N . LEU A 1 239 ? -6.025 10.317 10.239 1.00 96.75 239 LEU A N 1
ATOM 1968 C CA . LEU A 1 239 ? -5.430 10.069 11.544 1.00 96.75 239 LEU A CA 1
ATOM 1969 C C . LEU A 1 239 ? -6.170 10.788 12.666 1.00 96.75 239 LEU A C 1
ATOM 1971 O O . LEU A 1 239 ? -6.359 10.211 13.736 1.00 96.75 239 LEU A O 1
ATOM 1975 N N . HIS A 1 240 ? -6.611 12.023 12.425 1.00 96.38 240 HIS A N 1
ATOM 1976 C CA . HIS A 1 240 ? -7.427 12.764 13.386 1.00 96.38 240 HIS A CA 1
ATOM 1977 C C . HIS A 1 240 ? -8.768 12.062 13.604 1.00 96.38 240 HIS A C 1
ATOM 1979 O O . HIS A 1 240 ? -9.175 11.807 14.734 1.00 96.38 240 HIS A O 1
ATOM 1985 N N . LEU A 1 241 ? -9.380 11.610 12.512 1.00 96.12 241 LEU A N 1
ATOM 1986 C CA . LEU A 1 241 ? -10.600 10.819 12.524 1.00 96.12 241 LEU A CA 1
ATOM 1987 C C . LEU A 1 241 ? -10.445 9.503 13.297 1.00 96.12 241 LEU A C 1
ATOM 1989 O O . LEU A 1 241 ? -11.298 9.169 14.120 1.00 96.12 241 LEU A O 1
ATOM 1993 N N . LEU A 1 242 ? -9.340 8.782 13.080 1.00 96.44 242 LEU A N 1
ATOM 1994 C CA . LEU A 1 242 ? -9.012 7.586 13.851 1.00 96.44 242 LEU A CA 1
ATOM 1995 C C . LEU A 1 242 ? -8.842 7.901 15.340 1.00 96.44 242 LEU A C 1
ATOM 1997 O O . LEU A 1 242 ? -9.412 7.195 16.167 1.00 96.44 242 LEU A O 1
ATOM 2001 N N . LYS A 1 243 ? -8.090 8.955 15.686 1.00 95.94 243 LYS A N 1
ATOM 2002 C CA . LYS A 1 243 ? -7.879 9.384 17.077 1.00 95.94 243 LYS A CA 1
ATOM 2003 C C . LYS A 1 243 ? -9.207 9.686 17.770 1.00 95.94 243 LYS A C 1
ATOM 2005 O O . LYS A 1 243 ? -9.429 9.188 18.869 1.00 95.94 243 LYS A O 1
ATOM 2010 N N . ASN A 1 244 ? -10.098 10.436 17.120 1.00 95.50 244 ASN A N 1
ATOM 2011 C CA . ASN A 1 244 ? -11.399 10.817 17.683 1.00 95.50 244 ASN A CA 1
ATOM 2012 C C . ASN A 1 244 ? -12.309 9.610 17.931 1.00 95.50 244 ASN A C 1
ATOM 2014 O O . ASN A 1 244 ? -13.112 9.625 18.860 1.00 95.50 244 ASN A O 1
ATOM 2018 N N . ARG A 1 245 ? -12.185 8.561 17.111 1.00 96.12 245 ARG A N 1
ATOM 2019 C CA . ARG A 1 245 ? -12.955 7.320 17.265 1.00 96.12 245 ARG A CA 1
ATOM 2020 C C . ARG A 1 245 ? -12.268 6.288 18.154 1.00 96.12 245 ARG A C 1
ATOM 2022 O O . ARG A 1 245 ? -12.909 5.329 18.557 1.00 96.12 245 ARG A O 1
ATOM 2029 N N . TRP A 1 246 ? -10.987 6.448 18.477 1.00 96.75 246 TRP A N 1
ATOM 2030 C CA . TRP A 1 246 ? -10.176 5.372 19.051 1.00 96.75 246 TRP A CA 1
ATOM 2031 C C . TRP A 1 246 ? -10.764 4.767 20.334 1.00 96.75 246 TRP A C 1
ATOM 2033 O O . TRP A 1 246 ? -10.802 3.545 20.483 1.00 96.75 246 TRP A O 1
ATOM 2043 N N . SER A 1 247 ? -11.262 5.617 21.234 1.00 96.56 247 SER A N 1
ATOM 2044 C CA . SER A 1 247 ? -11.888 5.206 22.495 1.00 96.56 247 SER A CA 1
ATOM 2045 C C . SER A 1 247 ? -13.313 4.666 22.339 1.00 96.56 247 SER A C 1
ATOM 2047 O O . SER A 1 247 ? -13.784 3.973 23.235 1.00 96.56 247 SER A O 1
ATOM 2049 N N . SER A 1 248 ? -14.000 4.957 21.229 1.00 97.38 248 SER A N 1
ATOM 2050 C CA . SER A 1 248 ? -15.366 4.488 20.957 1.00 97.38 248 SER A CA 1
ATOM 2051 C C . SER A 1 248 ? -15.427 3.248 20.063 1.00 97.38 248 SER A C 1
ATOM 2053 O O . SER A 1 248 ? -16.498 2.661 19.899 1.00 97.38 248 SER A O 1
ATOM 2055 N N . ILE A 1 249 ? -14.296 2.819 19.495 1.00 97.75 249 ILE A N 1
ATOM 2056 C CA . ILE A 1 249 ? -14.213 1.586 18.711 1.00 97.75 249 ILE A CA 1
ATOM 2057 C C . ILE A 1 249 ? -14.566 0.385 19.597 1.00 97.75 249 ILE A C 1
ATOM 2059 O O . ILE A 1 249 ? -13.976 0.164 20.655 1.00 97.75 249 ILE A O 1
ATOM 2063 N N . LYS A 1 250 ? -15.498 -0.446 19.119 1.00 97.44 250 LYS A N 1
ATOM 2064 C CA . LYS A 1 250 ? -15.788 -1.750 19.717 1.00 97.44 250 LYS A CA 1
ATOM 2065 C C . LYS A 1 250 ? -14.714 -2.753 19.297 1.00 97.44 250 LYS A C 1
ATOM 2067 O O . LYS A 1 250 ? -14.674 -3.181 18.143 1.00 97.44 250 LYS A O 1
ATOM 2072 N N . TRP A 1 251 ? -13.865 -3.131 20.244 1.00 97.56 251 TRP A N 1
ATOM 2073 C CA . TRP A 1 251 ? -12.776 -4.078 20.027 1.00 97.56 251 TRP A CA 1
ATOM 2074 C C . TRP A 1 251 ? -13.255 -5.521 20.194 1.00 97.56 251 TRP A C 1
ATOM 2076 O O . TRP A 1 251 ? -13.919 -5.865 21.169 1.00 97.56 251 TRP A O 1
ATOM 2086 N N . THR A 1 252 ? -12.920 -6.367 19.224 1.00 97.25 252 THR A N 1
ATOM 2087 C CA . THR A 1 252 ? -13.145 -7.816 19.268 1.00 97.25 252 THR A CA 1
ATOM 2088 C C . THR A 1 252 ? -11.796 -8.507 19.375 1.00 97.25 252 THR A C 1
ATOM 2090 O O . THR A 1 252 ? -10.928 -8.294 18.528 1.00 97.25 252 THR A O 1
ATOM 2093 N N . LYS A 1 253 ? -11.602 -9.310 20.421 1.00 96.94 253 LYS A N 1
ATOM 2094 C CA . LYS A 1 253 ? -10.353 -10.036 20.655 1.00 96.94 253 LYS A CA 1
ATOM 2095 C C . LYS A 1 253 ? -10.324 -11.327 19.837 1.00 96.94 253 LYS A C 1
ATOM 2097 O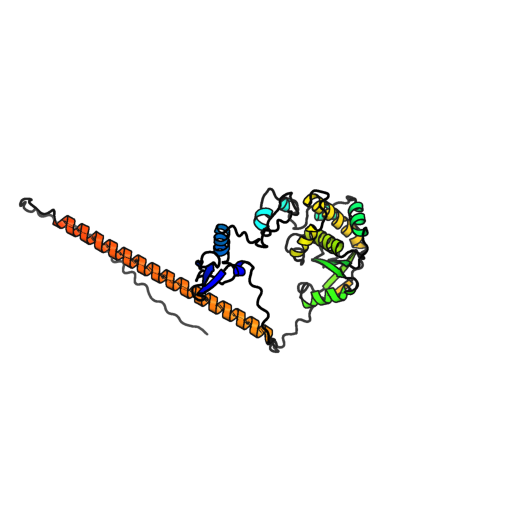 O . LYS A 1 253 ? -11.291 -12.080 19.841 1.00 96.94 253 LYS A O 1
ATOM 2102 N N . TYR A 1 254 ? -9.200 -11.583 19.176 1.00 95.81 254 TYR A N 1
ATOM 2103 C CA . TYR A 1 254 ? -8.914 -12.811 18.441 1.00 95.81 254 TYR A CA 1
ATOM 2104 C C . TYR A 1 254 ? -7.648 -13.447 18.998 1.00 95.81 254 TYR A C 1
ATOM 2106 O O . TYR A 1 254 ? -6.612 -12.789 19.127 1.00 95.81 254 TYR A O 1
ATOM 2114 N N . GLU A 1 255 ? -7.719 -14.737 19.295 1.00 95.00 255 GLU A N 1
ATOM 2115 C CA . GLU A 1 255 ? -6.543 -15.534 19.622 1.00 95.00 255 GLU A CA 1
ATOM 2116 C C . GLU A 1 255 ? -5.789 -15.877 18.337 1.00 95.00 255 GLU A C 1
ATOM 2118 O O . GLU A 1 255 ? -6.373 -16.291 17.332 1.00 95.00 255 GLU A O 1
ATOM 2123 N N . THR A 1 256 ? -4.478 -15.657 18.348 1.00 92.06 256 THR A N 1
ATOM 2124 C CA . THR A 1 256 ? -3.606 -15.887 17.188 1.00 92.06 256 THR A CA 1
ATOM 2125 C C . THR A 1 256 ? -2.673 -17.066 17.400 1.00 92.06 256 THR A C 1
ATOM 2127 O O . THR A 1 256 ? -2.020 -17.499 16.449 1.00 92.06 256 THR A O 1
ATOM 2130 N N . ASN A 1 257 ? -2.671 -17.641 18.607 1.00 85.12 257 ASN A N 1
ATOM 2131 C CA . ASN A 1 257 ? -2.053 -18.925 18.880 1.00 85.12 257 ASN A CA 1
ATOM 2132 C C . ASN A 1 257 ? -2.683 -19.984 17.975 1.00 85.12 257 ASN A C 1
ATOM 2134 O O . ASN A 1 257 ? -3.772 -20.507 18.197 1.00 85.12 257 ASN A O 1
ATOM 2138 N N . ARG A 1 258 ? -1.960 -20.313 16.912 1.00 81.75 258 ARG A N 1
ATOM 2139 C CA . ARG A 1 258 ? -2.068 -21.637 16.330 1.00 81.75 258 ARG A CA 1
ATOM 2140 C C . ARG A 1 258 ? -1.564 -22.585 17.387 1.00 81.75 258 ARG A C 1
ATOM 2142 O O . ARG A 1 258 ? -0.456 -22.370 17.885 1.00 81.75 258 ARG A O 1
ATOM 2149 N N . ASP A 1 259 ? -2.334 -23.626 17.680 1.00 77.81 259 ASP A N 1
ATOM 2150 C CA . ASP A 1 259 ? -1.751 -24.843 18.216 1.00 77.81 259 ASP A CA 1
ATOM 2151 C C . ASP A 1 259 ? -0.631 -25.188 17.246 1.00 77.81 259 ASP A C 1
ATOM 2153 O O . ASP A 1 259 ? -0.870 -25.684 16.141 1.00 77.81 259 ASP A O 1
ATOM 2157 N N . LYS A 1 260 ? 0.603 -24.788 17.587 1.00 64.06 260 LYS A N 1
ATOM 2158 C CA . LYS A 1 260 ? 1.785 -25.234 16.870 1.00 64.06 260 LYS A CA 1
ATOM 2159 C C . LYS A 1 260 ? 1.641 -26.731 17.007 1.00 64.06 260 LYS A C 1
ATOM 2161 O O . LYS A 1 260 ? 1.698 -27.169 18.155 1.00 64.06 260 LYS A O 1
ATOM 2166 N N . PRO A 1 261 ? 1.349 -27.473 15.920 1.00 58.81 261 PRO A N 1
ATOM 2167 C CA . PRO A 1 261 ? 1.054 -28.886 16.036 1.00 58.81 261 PRO A CA 1
ATOM 2168 C C . PRO A 1 261 ? 2.188 -29.453 16.860 1.00 58.81 261 PRO A C 1
ATOM 2170 O O . PRO A 1 261 ? 3.345 -29.322 16.442 1.00 58.81 261 PRO A O 1
ATOM 2173 N N . THR A 1 262 ? 1.863 -29.901 18.079 1.00 54.88 262 THR A N 1
ATOM 2174 C CA . THR A 1 262 ? 2.843 -30.365 19.050 1.00 54.88 262 THR A CA 1
ATOM 2175 C C . THR A 1 262 ? 3.651 -31.351 18.257 1.00 54.88 262 THR A C 1
ATOM 2177 O O . THR A 1 262 ? 3.076 -32.287 17.695 1.00 54.88 262 THR A O 1
ATOM 2180 N N . THR A 1 263 ? 4.931 -31.059 18.054 1.00 51.94 263 THR A N 1
ATOM 2181 C CA . THR A 1 263 ? 5.792 -31.841 17.178 1.00 51.94 263 THR A CA 1
ATOM 2182 C C . THR A 1 263 ? 6.074 -33.182 17.850 1.00 51.94 263 THR A C 1
ATOM 2184 O O . THR A 1 263 ? 7.211 -33.496 18.168 1.00 51.94 263 THR A O 1
ATOM 2187 N N . SER A 1 264 ? 5.041 -34.000 18.065 1.00 50.34 264 SER A N 1
ATOM 2188 C CA . SER A 1 264 ? 5.143 -35.409 17.758 1.00 50.34 264 SER A CA 1
ATOM 2189 C C . SER A 1 264 ? 5.580 -35.451 16.300 1.00 50.34 264 SER A C 1
ATOM 2191 O O . SER A 1 264 ? 4.999 -34.800 15.426 1.00 50.34 264 SER A O 1
ATOM 2193 N N . SER A 1 265 ? 6.705 -36.101 16.066 1.0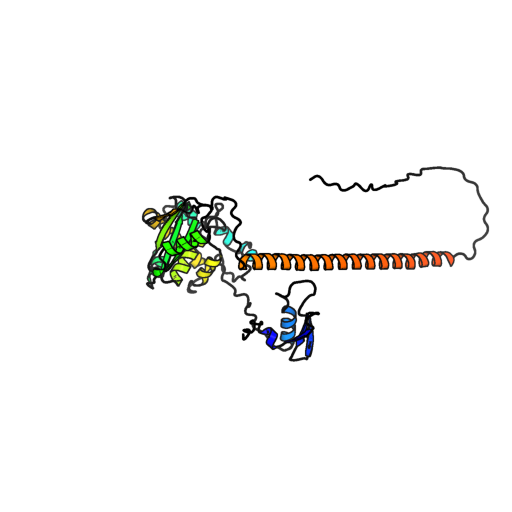0 45.59 265 SER A N 1
ATOM 2194 C CA . SER A 1 265 ? 7.406 -36.231 14.796 1.00 45.59 265 SER A CA 1
ATOM 2195 C C . SER A 1 265 ? 6.606 -37.045 13.774 1.00 45.59 265 SER A C 1
ATOM 2197 O O . SER A 1 265 ? 7.132 -37.937 13.119 1.00 45.59 265 SER A O 1
ATOM 2199 N N . THR A 1 266 ? 5.323 -36.740 13.594 1.00 52.00 266 THR A N 1
ATOM 2200 C CA . THR A 1 266 ? 4.529 -37.312 12.523 1.00 52.00 266 THR A CA 1
ATOM 2201 C C . THR A 1 266 ? 5.060 -36.699 11.228 1.00 52.00 266 THR A C 1
ATOM 2203 O O . THR A 1 266 ? 4.986 -35.474 11.060 1.00 52.00 266 THR A O 1
ATOM 2206 N N . PRO A 1 267 ? 5.669 -37.492 10.330 1.00 49.44 267 PRO A N 1
ATOM 2207 C CA . PRO A 1 267 ? 6.305 -36.973 9.132 1.00 49.44 267 PRO A CA 1
ATOM 2208 C C . PRO A 1 267 ? 5.273 -36.159 8.360 1.00 49.44 267 PRO A C 1
ATOM 2210 O O . PRO A 1 267 ? 4.228 -36.684 7.973 1.00 49.44 267 PRO A O 1
ATOM 2213 N N . LYS A 1 268 ? 5.550 -34.859 8.174 1.00 55.50 268 LYS A N 1
ATOM 2214 C CA . LYS A 1 268 ? 4.709 -33.960 7.375 1.00 55.50 268 LYS A CA 1
ATOM 2215 C C . LYS A 1 268 ? 4.371 -34.688 6.080 1.00 55.50 268 LYS A C 1
ATOM 2217 O O . LYS A 1 268 ? 5.268 -34.908 5.259 1.00 55.50 268 LYS A O 1
ATOM 2222 N N . ARG A 1 269 ? 3.095 -35.060 5.906 1.00 52.81 269 ARG A N 1
ATOM 2223 C CA . 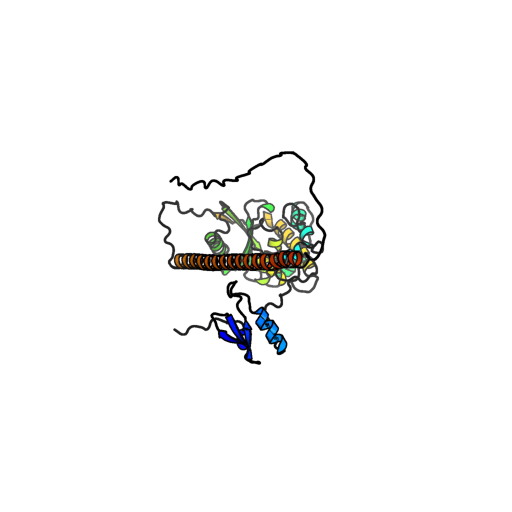ARG A 1 269 ? 2.547 -35.550 4.636 1.00 52.81 269 ARG A CA 1
ATOM 2224 C C . ARG A 1 269 ? 2.727 -34.414 3.640 1.00 52.81 269 ARG A C 1
ATOM 2226 O O . ARG A 1 269 ? 1.888 -33.533 3.506 1.00 52.81 269 ARG A O 1
ATOM 2233 N N . THR A 1 270 ? 3.900 -34.391 3.022 1.00 64.12 270 THR A N 1
ATOM 2234 C CA . THR A 1 270 ? 4.259 -33.399 2.026 1.00 64.12 270 THR A CA 1
ATOM 2235 C C . THR A 1 270 ? 3.343 -33.692 0.859 1.00 64.12 270 THR A C 1
ATOM 2237 O O . THR A 1 270 ? 3.337 -34.809 0.336 1.00 64.12 270 THR A O 1
ATOM 2240 N N . THR A 1 271 ? 2.503 -32.730 0.499 1.00 78.75 271 THR A N 1
ATOM 2241 C CA . THR A 1 271 ? 1.589 -32.940 -0.618 1.00 78.75 271 THR A CA 1
ATOM 2242 C C . THR A 1 271 ? 2.417 -33.219 -1.875 1.00 78.75 271 THR A C 1
ATOM 2244 O O . THR A 1 271 ? 3.523 -32.693 -2.044 1.00 78.75 271 THR A O 1
ATOM 2247 N N . LYS A 1 272 ? 1.902 -34.046 -2.794 1.00 81.50 272 LYS A N 1
ATOM 2248 C CA . LYS A 1 272 ? 2.586 -34.338 -4.068 1.00 81.50 272 LYS A CA 1
ATOM 2249 C C . LYS A 1 272 ? 2.991 -33.048 -4.801 1.00 81.50 272 LYS A C 1
ATOM 2251 O O . LYS A 1 272 ? 4.056 -32.993 -5.407 1.00 81.50 272 LYS A O 1
ATOM 2256 N N . ALA A 1 273 ? 2.180 -31.993 -4.687 1.00 69.69 273 ALA A N 1
ATOM 2257 C CA . ALA A 1 273 ? 2.461 -30.674 -5.245 1.00 69.69 273 ALA A CA 1
ATOM 2258 C C . ALA A 1 273 ? 3.688 -29.997 -4.605 1.00 69.69 273 ALA A C 1
ATOM 2260 O O . ALA A 1 273 ? 4.548 -29.484 -5.317 1.00 69.69 273 ALA A O 1
ATOM 2261 N N . GLU A 1 274 ? 3.825 -30.028 -3.279 1.00 72.31 274 GLU A N 1
ATOM 2262 C CA . GLU A 1 274 ? 4.994 -29.469 -2.591 1.00 72.31 274 GLU A CA 1
ATOM 2263 C C . GLU A 1 274 ? 6.278 -30.249 -2.885 1.00 72.31 274 GLU A C 1
ATOM 2265 O O . GLU A 1 274 ? 7.337 -29.635 -3.035 1.00 72.31 274 GLU A O 1
ATOM 2270 N N . LEU A 1 275 ? 6.197 -31.580 -3.016 1.00 80.88 275 LEU A N 1
ATOM 2271 C CA . LEU A 1 275 ? 7.330 -32.403 -3.453 1.00 80.88 275 LEU A CA 1
ATOM 2272 C C . LEU A 1 275 ? 7.766 -32.03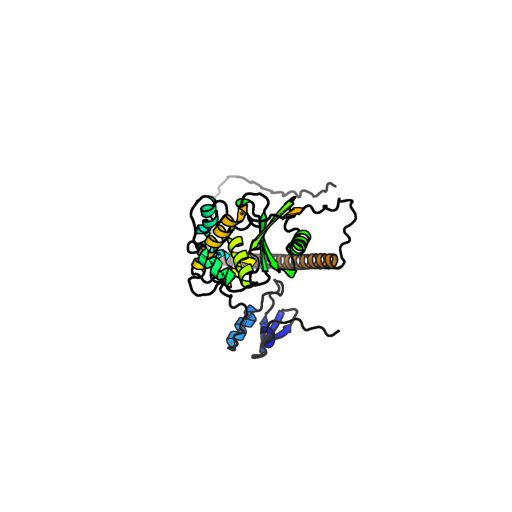1 -4.871 1.00 80.88 275 LEU A C 1
ATOM 2274 O O . LEU A 1 275 ? 8.957 -31.833 -5.101 1.00 80.88 275 LEU A O 1
ATOM 2278 N N . LEU A 1 276 ? 6.817 -31.848 -5.793 1.00 80.44 276 LEU A N 1
ATOM 2279 C CA . LEU A 1 276 ? 7.108 -31.404 -7.158 1.00 80.44 276 LEU A CA 1
ATOM 2280 C C . LEU A 1 276 ? 7.731 -30.002 -7.188 1.00 80.44 276 LEU A C 1
ATOM 2282 O O . LEU A 1 276 ? 8.704 -29.788 -7.905 1.00 80.44 276 LEU A O 1
ATOM 2286 N N . ILE A 1 277 ? 7.252 -29.062 -6.366 1.00 78.81 277 ILE A N 1
ATOM 2287 C CA . ILE A 1 277 ? 7.845 -27.718 -6.261 1.00 78.81 277 ILE A CA 1
ATOM 2288 C C . ILE A 1 277 ? 9.266 -27.784 -5.686 1.00 78.81 277 ILE A C 1
ATOM 2290 O O . ILE A 1 277 ? 10.157 -27.071 -6.154 1.00 78.81 277 ILE A O 1
ATOM 2294 N N . LYS A 1 278 ? 9.506 -28.620 -4.667 1.00 80.50 278 LYS A N 1
ATOM 2295 C CA . LYS A 1 278 ? 10.849 -28.824 -4.102 1.00 80.50 278 LYS A CA 1
ATOM 2296 C C . LYS A 1 278 ? 11.794 -29.465 -5.119 1.00 80.50 278 LYS A C 1
ATOM 2298 O O . LYS A 1 278 ? 12.930 -29.007 -5.233 1.00 80.50 278 LYS A O 1
ATOM 2303 N N . LEU A 1 279 ? 11.320 -30.454 -5.878 1.00 90.06 279 LEU A N 1
ATOM 2304 C CA . LEU A 1 279 ? 12.071 -31.100 -6.954 1.00 90.06 279 LEU A CA 1
ATOM 2305 C C . LEU A 1 279 ? 12.401 -30.105 -8.075 1.00 90.06 279 LEU A C 1
ATOM 2307 O O . LEU A 1 279 ? 13.547 -29.996 -8.493 1.00 90.06 279 LEU A O 1
ATOM 2311 N N . GLU A 1 280 ? 11.437 -29.286 -8.501 1.00 87.75 280 GLU A N 1
ATOM 2312 C CA . GLU A 1 280 ? 11.678 -28.268 -9.526 1.00 87.75 280 GLU A CA 1
ATOM 2313 C C . GLU A 1 280 ? 12.687 -27.212 -9.043 1.00 87.75 280 GLU A C 1
ATOM 2315 O O . GLU A 1 280 ? 13.561 -26.775 -9.796 1.00 87.75 280 GLU A O 1
ATOM 2320 N N . LYS A 1 281 ? 12.617 -26.807 -7.768 1.00 83.38 281 LYS A N 1
ATOM 2321 C CA . LYS A 1 281 ? 13.601 -25.892 -7.168 1.00 83.38 281 LYS A CA 1
ATOM 2322 C C . LYS A 1 281 ? 14.997 -26.513 -7.105 1.00 83.38 281 LYS A C 1
ATOM 2324 O O . LYS A 1 281 ? 15.965 -25.819 -7.422 1.00 83.38 281 LYS A O 1
ATOM 2329 N N . SER A 1 282 ? 15.118 -27.783 -6.718 1.00 85.88 282 SER A N 1
ATOM 2330 C CA . SER A 1 282 ? 16.414 -28.465 -6.644 1.00 85.88 282 SER A CA 1
ATOM 2331 C C . SER A 1 282 ? 17.009 -28.694 -8.035 1.00 85.88 282 SER A C 1
ATOM 2333 O O . SER A 1 282 ? 18.201 -28.460 -8.233 1.00 85.88 282 SER A O 1
ATOM 2335 N N . GLU A 1 283 ? 16.189 -29.023 -9.034 1.00 89.50 283 GLU A N 1
ATOM 2336 C CA . GLU A 1 283 ? 16.616 -29.097 -10.430 1.00 89.50 283 GLU A CA 1
ATOM 2337 C C . GLU A 1 283 ? 17.062 -27.745 -10.978 1.00 89.50 283 GLU A C 1
ATOM 2339 O O . GLU A 1 283 ? 18.106 -27.659 -11.624 1.00 89.50 283 GLU A O 1
ATOM 2344 N N . ARG A 1 284 ? 16.310 -26.668 -10.713 1.00 81.31 284 ARG A N 1
ATOM 2345 C CA . ARG A 1 284 ? 16.713 -25.312 -11.115 1.00 81.31 284 ARG A CA 1
ATOM 2346 C C . ARG A 1 284 ? 18.050 -24.924 -10.490 1.00 81.31 284 ARG A C 1
ATOM 2348 O O . ARG A 1 284 ? 18.883 -24.354 -11.191 1.00 81.31 284 ARG A O 1
ATOM 2355 N N . LYS A 1 285 ? 18.273 -25.271 -9.217 1.00 87.56 285 LYS A N 1
ATOM 2356 C CA . LYS A 1 285 ? 19.561 -25.067 -8.542 1.00 87.56 285 LYS A CA 1
ATOM 2357 C C . LYS A 1 285 ? 20.674 -25.874 -9.219 1.00 87.56 285 LYS A C 1
ATOM 2359 O O . LYS A 1 285 ? 21.667 -25.288 -9.624 1.00 87.56 285 LYS A O 1
ATOM 2364 N N . ARG A 1 286 ? 20.463 -27.170 -9.482 1.00 86.62 286 ARG A N 1
ATOM 2365 C CA . ARG A 1 286 ? 21.426 -28.020 -10.213 1.00 86.62 286 ARG A CA 1
ATOM 2366 C C . ARG A 1 286 ? 21.762 -27.476 -11.604 1.00 86.62 286 ARG A C 1
ATOM 2368 O O . ARG A 1 286 ? 22.920 -27.515 -12.004 1.00 86.62 286 ARG A O 1
ATOM 2375 N N . ARG A 1 287 ? 20.775 -26.969 -12.352 1.00 86.06 287 ARG A N 1
ATOM 2376 C CA . ARG A 1 287 ? 21.006 -26.344 -13.668 1.00 86.06 287 ARG A CA 1
ATOM 2377 C C . ARG A 1 287 ? 21.843 -25.074 -13.531 1.00 86.06 287 ARG A C 1
ATOM 2379 O O . ARG A 1 287 ? 22.800 -24.912 -14.277 1.00 86.06 287 ARG A O 1
ATOM 2386 N N . PHE A 1 288 ? 21.523 -24.222 -12.558 1.00 84.94 288 PHE A N 1
ATOM 2387 C CA . PHE A 1 288 ? 22.290 -23.011 -12.274 1.00 84.94 288 PHE A CA 1
ATOM 2388 C C . PHE A 1 288 ? 23.745 -23.324 -11.894 1.00 84.94 288 PHE A C 1
ATOM 2390 O O . PHE A 1 288 ? 24.661 -22.730 -12.459 1.00 84.94 288 PHE A O 1
ATOM 2397 N N . ASP A 1 289 ? 23.962 -24.305 -11.016 1.00 86.75 289 ASP A N 1
ATOM 2398 C CA . ASP A 1 289 ? 25.299 -24.718 -10.579 1.00 86.75 289 ASP A CA 1
ATOM 2399 C C . ASP A 1 289 ? 26.108 -25.328 -11.737 1.00 86.75 289 ASP A C 1
ATOM 2401 O O . ASP A 1 289 ? 27.283 -25.000 -11.903 1.00 86.75 289 ASP A O 1
ATOM 2405 N N . LYS A 1 290 ? 25.475 -26.124 -12.616 1.00 90.12 290 LYS A N 1
ATOM 2406 C CA . LYS A 1 290 ? 26.103 -26.625 -13.855 1.00 90.12 290 LYS A CA 1
ATOM 2407 C C . LYS A 1 290 ? 26.511 -25.493 -14.800 1.00 90.12 290 LYS A C 1
ATOM 2409 O O . LYS A 1 290 ? 27.631 -25.505 -15.305 1.00 90.12 290 LYS A O 1
ATOM 2414 N N . THR A 1 291 ? 25.638 -24.509 -15.030 1.00 89.31 291 THR A N 1
ATOM 2415 C CA . THR A 1 291 ? 25.964 -23.342 -15.866 1.00 89.31 291 THR A CA 1
ATOM 2416 C C . THR A 1 291 ? 27.116 -22.542 -15.264 1.00 89.31 291 THR A C 1
ATOM 2418 O O . THR A 1 291 ? 28.033 -22.152 -15.980 1.00 89.31 291 THR A O 1
ATOM 2421 N N . ARG A 1 292 ? 27.119 -22.345 -13.943 1.00 86.94 292 ARG A N 1
ATOM 2422 C CA . ARG A 1 292 ? 28.193 -21.637 -13.242 1.00 86.94 292 ARG A CA 1
ATOM 2423 C C . ARG A 1 292 ? 29.528 -22.384 -13.341 1.00 86.94 292 ARG A C 1
ATOM 2425 O O . ARG A 1 292 ? 30.544 -21.764 -13.638 1.00 86.94 292 ARG A O 1
ATOM 2432 N N . ALA A 1 293 ? 29.526 -23.705 -13.163 1.00 88.88 293 ALA A N 1
ATOM 2433 C CA . ALA A 1 293 ? 30.716 -24.540 -13.330 1.00 88.88 293 ALA A CA 1
ATOM 2434 C C . ALA A 1 293 ? 31.264 -24.504 -14.769 1.00 88.88 293 ALA A C 1
ATOM 2436 O O . ALA A 1 293 ? 32.479 -24.495 -14.964 1.00 88.88 293 ALA A O 1
ATOM 2437 N N . PHE A 1 294 ? 30.383 -24.446 -15.773 1.00 91.19 294 PHE A N 1
ATOM 2438 C CA . PHE A 1 294 ? 30.779 -24.287 -17.173 1.00 91.19 294 PHE A CA 1
ATOM 2439 C C . PHE A 1 294 ? 31.488 -22.947 -17.416 1.00 91.19 294 PHE A C 1
ATOM 2441 O O . PHE A 1 294 ? 32.584 -22.942 -17.971 1.00 91.19 294 PHE A O 1
ATOM 2448 N N . VAL A 1 295 ? 30.917 -21.836 -16.931 1.00 89.44 295 VAL A N 1
ATOM 2449 C CA . VAL A 1 295 ? 31.518 -20.495 -17.057 1.00 89.44 295 VAL A CA 1
ATOM 2450 C C . VAL A 1 295 ? 32.906 -20.449 -16.412 1.00 89.44 295 VAL A C 1
ATOM 2452 O O . VAL A 1 295 ? 33.862 -20.037 -17.062 1.00 89.44 295 VAL A O 1
ATOM 2455 N N . TYR A 1 296 ? 33.057 -20.967 -15.187 1.00 88.25 296 TYR A N 1
ATOM 2456 C CA . TYR A 1 296 ? 34.368 -21.020 -14.528 1.00 88.25 296 TYR A CA 1
ATOM 2457 C C . TYR A 1 296 ? 35.398 -21.855 -15.303 1.00 88.25 296 TYR A C 1
ATOM 2459 O O . TYR A 1 296 ? 36.579 -21.510 -15.352 1.00 88.25 296 TYR A O 1
ATOM 2467 N N . ARG A 1 297 ? 34.976 -22.964 -15.925 1.00 93.06 297 ARG A N 1
ATOM 2468 C CA . ARG A 1 297 ? 35.866 -23.793 -16.751 1.00 93.06 297 ARG A CA 1
ATOM 2469 C C . ARG A 1 297 ? 36.318 -23.044 -18.008 1.00 93.06 297 ARG A C 1
ATOM 2471 O O . ARG A 1 297 ? 37.479 -23.161 -18.399 1.00 93.06 297 ARG A O 1
ATOM 2478 N N . GLU A 1 298 ? 35.422 -22.287 -18.631 1.00 94.06 298 GLU A N 1
ATOM 2479 C CA . GLU A 1 298 ? 35.714 -21.485 -19.820 1.00 94.06 298 GLU A CA 1
ATOM 2480 C C . GLU A 1 298 ? 36.684 -20.334 -19.508 1.00 94.06 298 GLU A C 1
ATOM 2482 O O . GLU A 1 298 ? 37.682 -20.171 -20.212 1.00 94.06 298 GLU A O 1
ATOM 2487 N N . GLU A 1 299 ? 36.469 -19.610 -18.405 1.00 92.69 299 GLU A N 1
ATOM 2488 C CA . GLU A 1 299 ? 37.378 -18.561 -17.919 1.00 92.69 299 GLU A CA 1
ATOM 2489 C C . GLU A 1 299 ? 38.791 -19.109 -17.673 1.00 92.69 299 GLU A C 1
ATOM 2491 O O . GLU A 1 299 ? 39.766 -18.582 -18.213 1.00 92.69 299 GLU A O 1
ATOM 2496 N N . ARG A 1 300 ? 38.907 -20.244 -16.970 1.00 93.69 300 ARG A N 1
ATOM 2497 C CA . ARG A 1 300 ? 40.197 -20.900 -16.695 1.00 93.69 300 ARG A CA 1
ATOM 2498 C C . ARG A 1 300 ? 40.920 -21.342 -17.971 1.00 93.69 300 ARG A C 1
ATOM 2500 O O . ARG A 1 300 ? 42.145 -21.259 -18.067 1.00 93.69 300 ARG A O 1
ATOM 2507 N N . ASN A 1 301 ? 40.176 -21.814 -18.971 1.00 95.88 301 ASN A N 1
ATOM 2508 C CA . ASN A 1 301 ? 40.740 -22.185 -20.269 1.00 95.88 301 ASN A CA 1
ATOM 2509 C C . ASN A 1 301 ? 41.231 -20.959 -21.050 1.00 95.88 301 ASN A C 1
ATOM 2511 O O . ASN A 1 301 ? 42.291 -21.018 -21.678 1.00 95.88 301 ASN A O 1
ATOM 2515 N N . ASN A 1 302 ? 40.498 -19.847 -20.990 1.00 94.50 302 ASN A N 1
ATOM 2516 C CA . ASN A 1 302 ? 40.900 -18.590 -21.617 1.00 94.50 302 ASN A CA 1
ATOM 2517 C C . ASN A 1 302 ? 42.157 -18.006 -20.958 1.00 94.50 302 ASN A C 1
ATOM 2519 O O . ASN A 1 302 ? 43.072 -17.587 -21.667 1.00 94.50 302 ASN A O 1
ATOM 2523 N N . GLU A 1 303 ? 42.271 -18.069 -19.630 1.00 96.00 303 GLU A N 1
ATOM 2524 C CA . GLU A 1 303 ? 43.493 -17.688 -18.911 1.00 96.00 303 GLU A CA 1
ATOM 2525 C C . GLU A 1 303 ? 44.694 -18.553 -19.306 1.00 96.00 303 GLU A C 1
ATOM 2527 O O . GLU A 1 303 ? 45.768 -18.023 -19.594 1.00 96.00 303 GLU A O 1
ATOM 2532 N N . ARG A 1 304 ? 44.520 -19.880 -19.400 1.00 96.81 304 ARG A N 1
ATOM 2533 C CA . ARG A 1 304 ? 45.576 -20.792 -19.878 1.00 96.81 304 ARG A CA 1
ATOM 2534 C C . ARG A 1 304 ? 46.028 -20.450 -21.298 1.00 96.81 304 ARG A C 1
ATOM 2536 O O . ARG A 1 304 ? 47.228 -20.423 -21.560 1.00 96.81 304 ARG A O 1
ATOM 2543 N N . LYS A 1 305 ? 45.092 -20.159 -22.210 1.00 96.75 305 LYS A N 1
ATOM 2544 C CA . LYS A 1 305 ? 45.414 -19.716 -23.578 1.00 96.75 305 LYS A CA 1
ATOM 2545 C C . LYS A 1 305 ? 46.175 -18.392 -23.575 1.00 96.75 305 LYS A C 1
ATOM 2547 O O . LYS A 1 305 ? 47.168 -18.272 -24.286 1.00 96.75 305 LYS A O 1
ATOM 2552 N N . LYS A 1 306 ? 45.752 -17.428 -22.751 1.00 96.81 306 LYS A N 1
ATOM 2553 C CA . LYS A 1 306 ? 46.426 -16.132 -22.605 1.00 96.81 306 LYS A CA 1
ATOM 2554 C C . LYS A 1 306 ? 47.870 -16.300 -22.123 1.00 96.81 306 LYS A C 1
ATOM 2556 O O . LYS A 1 306 ? 48.766 -15.752 -22.752 1.00 96.81 306 LYS A O 1
ATOM 2561 N N . ARG A 1 307 ? 48.103 -17.123 -21.092 1.00 97.00 307 ARG A N 1
ATOM 2562 C CA . ARG A 1 307 ? 49.455 -17.433 -20.589 1.00 97.00 307 ARG A CA 1
ATOM 2563 C C . ARG A 1 307 ? 50.331 -18.102 -21.650 1.00 97.00 307 ARG A C 1
ATOM 2565 O O . ARG A 1 307 ? 51.478 -17.709 -21.814 1.00 97.00 307 ARG A O 1
ATOM 2572 N N . LYS A 1 308 ? 49.791 -19.058 -22.418 1.00 97.56 308 LYS A N 1
ATOM 2573 C CA . LYS A 1 308 ? 50.526 -19.687 -23.533 1.00 97.56 308 LYS A CA 1
ATOM 2574 C C . LYS A 1 308 ? 50.920 -18.681 -24.619 1.00 97.56 308 LYS A C 1
ATOM 2576 O O . LYS A 1 308 ? 52.050 -18.715 -25.087 1.00 97.56 308 LYS A O 1
ATOM 2581 N N . MET A 1 309 ? 50.011 -17.779 -25.000 1.00 96.88 309 MET A N 1
ATOM 2582 C CA . MET A 1 309 ? 50.316 -16.721 -25.975 1.00 96.88 309 MET A CA 1
ATOM 2583 C C . MET A 1 309 ? 51.365 -15.734 -25.451 1.00 96.88 309 MET A C 1
ATOM 2585 O O . MET A 1 309 ? 52.193 -15.260 -26.221 1.00 96.88 309 MET A O 1
ATOM 2589 N N . GLU A 1 310 ? 51.343 -15.426 -24.154 1.00 97.19 310 GLU A N 1
ATOM 2590 C CA . GLU A 1 310 ? 52.336 -14.552 -23.530 1.00 97.19 310 GLU A CA 1
ATOM 2591 C C . GLU A 1 310 ? 53.725 -15.202 -23.467 1.00 97.19 310 GLU A C 1
ATOM 2593 O O . GLU A 1 310 ? 54.702 -14.541 -23.803 1.00 97.19 310 GLU A O 1
ATOM 2598 N N . MET A 1 311 ? 53.820 -16.489 -23.105 1.00 95.81 311 MET A N 1
ATOM 2599 C CA . MET A 1 311 ? 55.097 -17.218 -23.131 1.00 95.81 311 MET A CA 1
ATOM 2600 C C . MET A 1 311 ? 55.678 -17.279 -24.545 1.00 95.81 311 MET A C 1
ATOM 2602 O O . MET A 1 311 ? 56.831 -16.909 -24.728 1.00 95.81 311 MET A O 1
ATOM 2606 N N . LYS A 1 312 ? 54.856 -17.601 -25.553 1.00 96.75 312 LYS A N 1
ATOM 2607 C CA . LYS A 1 312 ? 55.301 -17.628 -26.953 1.00 96.75 312 LYS A CA 1
ATOM 2608 C C . LYS A 1 312 ? 55.841 -16.272 -27.430 1.00 96.75 312 LYS A C 1
ATOM 2610 O O . LYS A 1 312 ? 56.872 -16.213 -28.082 1.00 96.75 312 LYS A O 1
ATOM 2615 N N . ARG A 1 313 ? 55.188 -15.163 -27.056 1.00 95.62 313 ARG A N 1
ATOM 2616 C CA . ARG A 1 313 ? 55.693 -13.807 -27.356 1.00 95.62 313 ARG A CA 1
ATOM 2617 C C . ARG A 1 313 ? 57.024 -13.504 -26.668 1.00 95.62 313 ARG A C 1
ATOM 2619 O O . ARG A 1 313 ? 57.844 -12.790 -27.232 1.00 95.62 313 ARG A O 1
ATOM 2626 N N . LYS A 1 314 ? 57.226 -13.992 -25.439 1.00 93.62 314 LYS A N 1
ATOM 2627 C CA . LYS A 1 314 ? 58.499 -13.828 -24.721 1.00 93.62 314 LYS A CA 1
ATOM 2628 C C . LYS A 1 314 ? 59.616 -14.643 -25.376 1.00 93.62 314 LYS A C 1
ATOM 2630 O O . LYS A 1 314 ? 60.718 -14.122 -25.479 1.00 93.62 314 LYS A O 1
ATOM 2635 N N . GLU A 1 315 ? 59.325 -15.850 -25.857 1.00 94.69 315 GLU A N 1
ATOM 2636 C CA . GLU A 1 315 ? 60.262 -16.676 -26.636 1.00 94.69 315 GLU A CA 1
ATOM 2637 C C . GLU A 1 315 ? 60.648 -15.984 -27.955 1.00 94.69 315 GLU A C 1
ATOM 2639 O O . GLU A 1 315 ? 61.831 -15.761 -28.199 1.00 94.69 315 GLU A O 1
ATOM 2644 N N . GLU A 1 316 ? 59.663 -15.525 -28.739 1.00 92.31 316 GLU A N 1
ATOM 2645 C CA . GLU A 1 316 ? 59.889 -14.797 -30.002 1.00 92.31 316 GLU A CA 1
ATOM 2646 C C . GLU A 1 316 ? 60.722 -13.514 -29.796 1.00 92.31 316 GLU A C 1
ATOM 2648 O O . GLU A 1 316 ? 61.621 -13.209 -30.581 1.00 92.31 316 GLU A O 1
ATOM 2653 N N . ASN A 1 317 ? 60.467 -12.769 -28.715 1.00 88.44 317 ASN A N 1
ATOM 2654 C CA . ASN A 1 317 ? 61.242 -11.570 -28.385 1.00 88.44 317 ASN A CA 1
ATOM 2655 C C . ASN A 1 317 ? 62.643 -11.899 -27.832 1.00 88.44 317 ASN A C 1
ATOM 2657 O O . ASN A 1 317 ? 63.588 -11.154 -28.086 1.00 88.44 317 ASN A O 1
ATOM 2661 N N . GLY A 1 318 ? 62.799 -12.994 -27.082 1.00 86.50 318 GLY A N 1
ATOM 2662 C CA . GLY A 1 318 ? 64.091 -13.444 -26.555 1.00 86.50 318 GLY A CA 1
ATOM 2663 C C . GLY A 1 318 ? 65.053 -13.888 -27.659 1.00 86.50 318 GLY A C 1
ATOM 2664 O O . GLY A 1 318 ? 66.229 -13.522 -27.636 1.00 86.50 318 GLY A O 1
ATOM 2665 N N . GLU A 1 319 ? 64.549 -14.590 -28.677 1.00 72.81 319 GLU A N 1
ATOM 2666 C CA . GLU A 1 319 ? 65.333 -14.973 -29.859 1.00 72.81 319 GLU A CA 1
ATOM 2667 C C . GLU A 1 319 ? 65.788 -13.754 -30.679 1.00 72.81 319 GLU A C 1
ATOM 2669 O O . GLU A 1 319 ? 66.905 -13.739 -31.199 1.00 72.81 319 GLU A O 1
ATOM 2674 N N . GLN A 1 320 ? 64.986 -12.685 -30.752 1.00 68.50 320 GLN A N 1
ATOM 2675 C CA . GLN A 1 320 ? 65.403 -11.436 -31.407 1.00 68.50 320 GLN A CA 1
ATOM 2676 C C . GLN A 1 320 ? 66.548 -10.731 -30.670 1.00 68.50 320 GLN A C 1
ATOM 2678 O O . GLN A 1 320 ? 67.433 -10.170 -31.321 1.00 68.50 320 GLN A O 1
ATOM 2683 N N . ILE A 1 321 ? 66.573 -10.776 -29.335 1.00 69.19 321 ILE A N 1
ATOM 2684 C CA . ILE A 1 321 ? 67.655 -10.187 -28.528 1.00 69.19 321 ILE A CA 1
ATOM 2685 C C . ILE A 1 321 ? 68.959 -10.988 -28.691 1.00 69.19 321 ILE A C 1
ATOM 2687 O O . ILE A 1 321 ? 70.031 -10.396 -28.819 1.00 69.19 321 ILE A O 1
ATOM 2691 N N . LEU A 1 322 ? 68.888 -12.322 -28.768 1.00 60.91 322 LEU A N 1
ATOM 2692 C CA . LEU A 1 322 ? 70.060 -13.176 -29.022 1.00 60.91 322 LEU A CA 1
ATOM 2693 C C . LEU A 1 322 ? 70.597 -13.036 -30.459 1.00 60.91 322 LEU A C 1
ATOM 2695 O O . LEU A 1 322 ? 71.807 -12.966 -30.666 1.00 60.91 322 LEU A O 1
ATOM 2699 N N . ASN A 1 323 ? 69.722 -12.908 -31.458 1.00 59.06 323 ASN A N 1
ATOM 2700 C CA . ASN A 1 323 ? 70.146 -12.741 -32.853 1.00 59.06 323 ASN A CA 1
ATOM 2701 C C . ASN A 1 323 ? 70.739 -11.349 -33.142 1.00 59.06 323 ASN A C 1
ATOM 2703 O O . ASN A 1 323 ? 71.689 -11.230 -33.915 1.00 59.06 323 ASN A O 1
ATOM 2707 N N . SER A 1 324 ? 70.237 -10.296 -32.489 1.00 59.91 324 SER A N 1
ATOM 2708 C CA . SER A 1 324 ? 70.783 -8.932 -32.611 1.00 59.91 324 SER A CA 1
ATOM 2709 C C . SER A 1 324 ? 72.135 -8.749 -31.902 1.00 59.91 324 SER A C 1
ATOM 2711 O O . SER A 1 324 ? 72.949 -7.926 -32.325 1.00 59.91 324 SER A O 1
ATOM 2713 N N . SER A 1 325 ? 72.431 -9.563 -30.885 1.00 58.16 325 SER A N 1
ATOM 2714 C CA . SER A 1 325 ? 73.737 -9.580 -30.209 1.00 58.16 325 SER A CA 1
ATOM 2715 C C . SER A 1 325 ? 74.796 -10.441 -30.922 1.00 58.16 325 SER A C 1
ATOM 2717 O O . SER A 1 325 ? 75.991 -10.237 -30.709 1.00 58.16 325 SER A O 1
ATOM 2719 N N . LEU A 1 326 ? 74.401 -11.332 -31.839 1.00 54.62 326 LEU A N 1
ATOM 2720 C CA . LEU A 1 326 ? 75.324 -12.105 -32.686 1.00 54.62 326 LEU A CA 1
ATOM 2721 C C . LEU A 1 326 ? 75.770 -11.362 -33.962 1.00 54.62 326 LEU A C 1
ATOM 2723 O O . LEU A 1 326 ? 76.869 -11.620 -34.449 1.00 54.62 326 LEU A O 1
ATOM 2727 N N . SER A 1 327 ? 74.997 -10.396 -34.480 1.00 52.91 327 SER A N 1
ATOM 2728 C CA . SER A 1 327 ? 75.357 -9.655 -35.709 1.00 52.91 327 SER A CA 1
ATOM 2729 C C . SER A 1 327 ? 76.316 -8.472 -35.496 1.00 52.91 327 SER A C 1
ATOM 2731 O O . SER A 1 327 ? 76.633 -7.764 -36.449 1.00 52.91 327 SER A O 1
ATOM 2733 N N . SER A 1 328 ? 76.764 -8.226 -34.262 1.00 53.88 328 SER A N 1
ATOM 2734 C CA . SER A 1 328 ? 77.651 -7.106 -33.903 1.00 53.88 328 SER A CA 1
ATOM 2735 C C . SER A 1 328 ? 79.076 -7.535 -33.516 1.00 53.88 328 SER A C 1
ATOM 2737 O O . SER A 1 328 ? 79.899 -6.695 -33.160 1.00 53.88 328 SER A O 1
ATOM 2739 N N . ARG A 1 329 ? 79.432 -8.821 -33.671 1.00 48.28 329 ARG A N 1
ATOM 2740 C CA . ARG A 1 329 ? 80.826 -9.295 -33.581 1.00 48.28 329 ARG A CA 1
ATOM 2741 C C . ARG A 1 329 ? 81.497 -9.307 -34.957 1.00 48.28 329 ARG A C 1
ATOM 2743 O O . ARG A 1 329 ? 81.703 -10.350 -35.563 1.00 48.28 329 ARG A O 1
ATOM 2750 N N . SER A 1 330 ? 81.876 -8.123 -35.422 1.00 49.38 330 SER A N 1
ATOM 2751 C CA . SER A 1 330 ? 82.895 -7.944 -36.457 1.00 49.38 330 SER A CA 1
ATOM 2752 C C . SER A 1 330 ? 83.903 -6.917 -35.959 1.00 49.38 330 SER A C 1
ATOM 2754 O O . SER A 1 330 ? 83.540 -5.785 -35.657 1.00 49.38 330 SER A O 1
ATOM 2756 N N . THR A 1 331 ? 85.166 -7.348 -35.925 1.00 54.66 331 THR A N 1
ATOM 2757 C CA . THR A 1 331 ? 86.400 -6.549 -35.837 1.00 54.66 331 THR A CA 1
ATOM 2758 C C . THR A 1 331 ? 86.601 -5.688 -34.585 1.00 54.66 331 THR A C 1
ATOM 2760 O O . THR A 1 331 ? 86.251 -4.514 -34.549 1.00 54.66 331 THR A O 1
ATOM 2763 N N . GLY A 1 332 ? 87.294 -6.260 -33.598 1.00 46.25 332 GLY A N 1
ATOM 2764 C CA . GLY A 1 332 ? 87.975 -5.530 -32.526 1.00 46.25 332 GLY A CA 1
ATOM 2765 C C . GLY A 1 332 ? 89.221 -6.305 -32.069 1.00 46.25 332 GLY A C 1
ATOM 2766 O O . GLY A 1 332 ? 89.151 -7.533 -32.006 1.00 46.25 332 GLY A O 1
ATOM 2767 N N . PRO A 1 333 ? 90.364 -5.633 -31.836 1.00 50.12 333 PRO A N 1
ATOM 2768 C CA . PRO A 1 333 ? 91.678 -6.264 -31.761 1.00 50.12 333 PRO A CA 1
ATOM 2769 C C . PRO A 1 333 ? 91.956 -6.946 -30.418 1.00 50.12 333 PRO A C 1
ATOM 2771 O O . PRO A 1 333 ? 91.404 -6.591 -29.378 1.00 50.12 333 PRO A O 1
ATOM 2774 N N . PHE A 1 334 ? 92.877 -7.909 -30.487 1.00 50.47 334 PHE A N 1
ATOM 2775 C CA . PHE A 1 334 ? 93.552 -8.565 -29.371 1.00 50.47 334 PHE A CA 1
ATOM 2776 C C . PHE A 1 334 ? 94.061 -7.540 -28.346 1.00 50.47 334 PHE A C 1
ATOM 2778 O O . PHE A 1 334 ? 94.930 -6.730 -28.668 1.00 50.47 334 PHE A O 1
ATOM 2785 N N . ILE A 1 335 ? 93.563 -7.614 -27.110 1.00 42.28 335 ILE A N 1
ATOM 2786 C CA . ILE A 1 335 ? 94.181 -6.980 -25.944 1.00 42.28 335 ILE A CA 1
ATOM 2787 C C . ILE A 1 335 ? 94.250 -8.017 -24.824 1.00 42.28 335 ILE A C 1
ATOM 2789 O O . ILE A 1 335 ? 93.271 -8.677 -24.480 1.00 42.28 335 ILE A O 1
ATOM 2793 N N . SER A 1 336 ? 95.472 -8.172 -24.337 1.00 46.84 336 SER A N 1
ATOM 2794 C CA . SER A 1 336 ? 95.950 -9.050 -23.280 1.00 46.84 336 SER A CA 1
ATOM 2795 C C . SER A 1 336 ? 95.362 -8.742 -21.899 1.00 46.84 336 SER A C 1
ATOM 2797 O O . SER A 1 336 ? 94.959 -7.618 -21.611 1.00 46.84 336 SER A O 1
ATOM 2799 N N . SER A 1 337 ? 95.375 -9.792 -21.073 1.00 46.16 337 SER A N 1
ATOM 2800 C CA . SER A 1 337 ? 94.985 -9.903 -19.664 1.00 46.16 337 SER A CA 1
ATOM 2801 C C . SER A 1 337 ? 95.272 -8.684 -18.782 1.00 46.16 337 SER A C 1
ATOM 2803 O O . SER A 1 337 ? 96.258 -7.974 -18.982 1.00 46.16 337 SER A O 1
ATOM 2805 N N . PRO A 1 338 ? 94.508 -8.562 -17.687 1.00 49.28 338 PRO A N 1
ATOM 2806 C CA . PRO A 1 338 ? 95.170 -8.766 -16.402 1.00 49.28 338 PRO A CA 1
ATOM 2807 C C . PRO A 1 338 ? 94.367 -9.599 -15.395 1.00 49.28 338 PRO A C 1
ATOM 2809 O O . PRO A 1 338 ? 93.137 -9.632 -15.397 1.00 49.28 338 PRO A O 1
ATOM 2812 N N . ASP A 1 339 ? 95.136 -10.235 -14.514 1.00 47.41 339 ASP A N 1
ATOM 2813 C CA . ASP A 1 339 ? 94.730 -10.746 -13.211 1.00 47.41 339 ASP A CA 1
ATOM 2814 C C . ASP A 1 339 ? 93.882 -9.736 -12.438 1.00 47.41 339 ASP A C 1
ATOM 2816 O O . ASP A 1 339 ? 94.255 -8.568 -12.303 1.00 47.41 339 ASP A O 1
ATOM 2820 N N . THR A 1 340 ? 92.791 -10.194 -11.825 1.00 44.62 340 THR A N 1
ATOM 2821 C CA . THR A 1 340 ? 92.387 -9.665 -10.519 1.00 44.62 340 THR A CA 1
ATOM 2822 C C . THR A 1 340 ? 91.486 -10.640 -9.773 1.00 44.62 340 THR A C 1
ATOM 2824 O O . THR A 1 340 ? 90.552 -11.239 -10.298 1.00 44.62 340 THR A O 1
ATOM 2827 N N . SER A 1 341 ? 91.868 -10.808 -8.520 1.00 46.66 341 SER A N 1
ATOM 2828 C CA . SER A 1 341 ? 91.391 -11.702 -7.483 1.00 46.66 341 SER A CA 1
ATOM 2829 C C . SER A 1 341 ? 90.036 -11.313 -6.881 1.00 46.66 341 SER A C 1
ATOM 2831 O O . SER A 1 341 ? 89.709 -10.135 -6.834 1.00 46.66 341 SER A O 1
ATOM 2833 N N . PHE A 1 342 ? 89.374 -12.316 -6.286 1.00 42.06 342 PHE A N 1
ATOM 2834 C CA . PHE A 1 342 ? 88.602 -12.260 -5.029 1.00 42.06 342 PHE A CA 1
ATOM 2835 C C . PHE A 1 342 ? 87.549 -11.146 -4.847 1.00 42.06 342 PHE A C 1
ATOM 2837 O O . PHE A 1 342 ? 87.890 -9.998 -4.607 1.00 42.06 342 PHE A O 1
ATOM 2844 N N . TYR A 1 343 ? 86.271 -11.527 -4.744 1.00 41.56 343 TYR A N 1
ATOM 2845 C CA . TYR A 1 343 ? 85.575 -11.590 -3.448 1.00 41.56 343 TYR A CA 1
ATOM 2846 C C . TYR A 1 343 ? 84.289 -12.420 -3.568 1.00 41.56 343 TYR A C 1
ATOM 2848 O O . TYR A 1 343 ? 83.518 -12.314 -4.517 1.00 41.56 343 TYR A O 1
ATOM 2856 N N . SER A 1 344 ? 84.124 -13.294 -2.587 1.00 50.56 344 SER A N 1
ATOM 2857 C CA . SER A 1 344 ? 83.031 -14.227 -2.360 1.00 50.56 344 SER A CA 1
ATOM 2858 C C . SER A 1 344 ? 81.940 -13.594 -1.496 1.00 50.56 344 SER A C 1
ATOM 2860 O O . SER A 1 344 ? 82.226 -13.286 -0.346 1.00 50.56 344 SER A O 1
ATOM 2862 N N . GLU A 1 345 ? 80.709 -13.506 -1.996 1.00 41.78 345 GLU A N 1
ATOM 2863 C CA . GLU A 1 345 ? 79.452 -13.342 -1.239 1.00 41.78 345 GLU A CA 1
ATOM 2864 C C . GLU A 1 345 ? 78.375 -14.032 -2.100 1.00 41.78 345 GLU A C 1
ATOM 2866 O O . GLU A 1 345 ? 78.265 -13.771 -3.291 1.00 41.78 345 GLU A O 1
ATOM 2871 N N . GLY A 1 346 ? 77.703 -15.096 -1.669 1.00 40.25 346 GLY A N 1
ATOM 2872 C CA . GLY A 1 346 ? 76.731 -15.122 -0.582 1.00 40.25 346 GLY A CA 1
ATOM 2873 C C . GLY A 1 346 ? 75.460 -15.768 -1.148 1.00 40.25 346 GLY A C 1
ATOM 2874 O O . GLY A 1 346 ? 74.537 -15.082 -1.569 1.00 40.25 346 GLY A O 1
ATOM 2875 N N . TYR A 1 347 ? 75.466 -17.099 -1.256 1.00 42.69 347 TYR A N 1
ATOM 2876 C CA . TYR A 1 347 ? 74.346 -17.907 -1.748 1.00 42.69 347 TYR A CA 1
ATOM 2877 C C . TYR A 1 347 ? 73.285 -18.000 -0.638 1.00 42.69 347 TYR A C 1
ATOM 2879 O O . TYR A 1 347 ? 73.509 -18.675 0.365 1.00 42.69 347 TYR A O 1
ATOM 2887 N N . ILE A 1 348 ? 72.137 -17.339 -0.805 1.00 46.25 348 ILE A N 1
ATOM 2888 C CA . ILE A 1 348 ? 70.932 -17.620 -0.012 1.00 46.25 348 ILE A CA 1
ATOM 2889 C C . ILE A 1 348 ? 69.953 -18.350 -0.927 1.00 46.25 348 ILE A C 1
ATOM 2891 O O . ILE A 1 348 ? 69.410 -17.793 -1.877 1.00 46.25 348 ILE A O 1
ATOM 2895 N N . SER A 1 349 ? 69.807 -19.643 -0.647 1.00 46.53 349 SER A N 1
ATOM 2896 C CA . SER A 1 349 ? 68.825 -20.546 -1.234 1.00 46.53 349 SER A CA 1
ATOM 2897 C C . SER A 1 349 ? 67.549 -20.449 -0.397 1.00 46.53 349 SER A C 1
ATOM 2899 O O . SER A 1 349 ? 67.535 -20.920 0.741 1.00 46.53 349 SER A O 1
ATOM 2901 N N . GLU A 1 350 ? 66.480 -19.884 -0.950 1.00 46.69 350 GLU A N 1
ATOM 2902 C CA . GLU A 1 350 ? 65.131 -20.034 -0.400 1.00 46.69 350 GLU A CA 1
ATOM 2903 C C . GLU A 1 350 ? 64.393 -21.115 -1.197 1.00 46.69 350 GLU A C 1
ATOM 2905 O O . GLU A 1 350 ? 63.822 -20.879 -2.260 1.00 46.69 350 GLU A O 1
ATOM 2910 N N . ASN A 1 351 ? 64.456 -22.340 -0.670 1.00 40.78 351 ASN A N 1
ATOM 2911 C CA . ASN A 1 351 ? 63.533 -23.418 -0.998 1.00 40.78 351 ASN A CA 1
ATOM 2912 C C . ASN A 1 351 ? 62.245 -23.198 -0.193 1.00 40.78 351 ASN A C 1
ATOM 2914 O O . ASN A 1 351 ? 62.145 -23.646 0.950 1.00 40.78 351 ASN A O 1
ATOM 2918 N N . GLU A 1 352 ? 61.241 -22.545 -0.777 1.00 46.91 352 GLU A N 1
ATOM 2919 C CA . GLU A 1 352 ? 59.873 -22.644 -0.259 1.00 46.91 352 GLU A CA 1
ATOM 2920 C C . GLU A 1 352 ? 59.290 -24.005 -0.649 1.00 46.91 352 GLU A C 1
ATOM 2922 O O . GLU A 1 352 ? 58.800 -24.238 -1.755 1.00 46.91 352 GLU A O 1
ATOM 2927 N N . THR A 1 353 ? 59.385 -24.926 0.305 1.00 47.62 353 THR A N 1
ATOM 2928 C CA . THR A 1 353 ? 58.693 -26.211 0.291 1.00 47.62 353 THR A CA 1
ATOM 2929 C C . THR A 1 353 ? 57.292 -25.946 0.834 1.00 47.62 353 THR A C 1
ATOM 2931 O O . THR A 1 353 ? 57.118 -25.756 2.034 1.00 47.62 353 THR A O 1
ATOM 2934 N N . ILE A 1 354 ? 56.292 -25.861 -0.044 1.00 48.59 354 ILE A N 1
ATOM 2935 C CA . ILE A 1 354 ? 54.887 -25.810 0.372 1.00 48.59 354 ILE A CA 1
ATOM 2936 C C . ILE A 1 354 ? 54.481 -27.237 0.735 1.00 48.59 354 ILE A C 1
ATOM 2938 O O . ILE A 1 354 ? 54.365 -28.096 -0.136 1.00 48.59 354 ILE A O 1
ATOM 2942 N N . SER A 1 355 ? 54.315 -27.473 2.034 1.00 54.03 355 SER A N 1
ATOM 2943 C CA . SER A 1 355 ? 53.733 -28.683 2.600 1.00 54.03 355 SER A CA 1
ATOM 2944 C C . SER A 1 355 ? 52.265 -28.798 2.191 1.00 54.03 355 SER A C 1
ATOM 2946 O O . SER A 1 355 ? 51.458 -27.900 2.444 1.00 54.03 355 SER A O 1
ATOM 2948 N N . GLU A 1 356 ? 51.940 -29.917 1.553 1.00 53.66 356 GLU A N 1
ATOM 2949 C CA . GLU A 1 356 ? 50.593 -30.467 1.496 1.00 53.66 356 GLU A CA 1
ATOM 2950 C C . GLU A 1 356 ? 50.228 -30.889 2.920 1.00 53.66 356 GLU A C 1
ATOM 2952 O O . GLU A 1 356 ? 50.926 -31.717 3.497 1.00 53.66 356 GLU A O 1
ATOM 2957 N N . ASP A 1 357 ? 49.188 -30.283 3.494 1.00 51.59 357 ASP A N 1
ATOM 2958 C CA . ASP A 1 357 ? 48.605 -30.758 4.744 1.00 51.59 357 ASP A CA 1
ATOM 2959 C C . ASP A 1 357 ? 47.206 -31.296 4.467 1.00 51.59 357 ASP A C 1
ATOM 2961 O O . ASP A 1 357 ? 46.396 -30.707 3.737 1.00 51.59 357 ASP A O 1
ATOM 2965 N N . GLU A 1 358 ? 47.018 -32.488 5.005 1.00 58.72 358 GLU A N 1
ATOM 2966 C CA . GLU A 1 358 ? 45.999 -33.464 4.692 1.00 58.72 358 GLU A CA 1
ATOM 2967 C C . GLU A 1 358 ? 44.615 -33.088 5.229 1.00 58.72 358 GLU A C 1
ATOM 2969 O O . GLU A 1 358 ? 44.417 -32.409 6.237 1.00 58.72 358 GLU A O 1
ATOM 2974 N N . THR A 1 359 ? 43.625 -33.596 4.511 1.00 53.47 359 THR A N 1
ATOM 2975 C CA . THR A 1 359 ? 42.274 -33.879 4.980 1.00 53.47 359 THR A CA 1
ATOM 2976 C C . THR A 1 359 ? 42.264 -35.047 5.969 1.00 53.47 359 THR A C 1
ATOM 2978 O O . THR A 1 359 ? 42.812 -36.088 5.633 1.00 53.47 359 THR A O 1
ATOM 2981 N N . ASP A 1 360 ? 41.537 -34.923 7.082 1.00 51.53 360 ASP A N 1
ATOM 2982 C CA . ASP A 1 360 ? 40.697 -35.995 7.659 1.00 51.53 360 ASP A CA 1
ATOM 2983 C C . ASP A 1 360 ? 39.755 -35.365 8.705 1.00 51.53 360 ASP A C 1
ATOM 2985 O O . ASP A 1 360 ? 40.176 -34.609 9.578 1.00 51.53 360 ASP A O 1
ATOM 2989 N N . GLU A 1 361 ? 38.442 -35.325 8.473 1.00 49.00 361 GLU A N 1
ATOM 2990 C CA . GLU A 1 361 ? 37.452 -36.366 8.810 1.00 49.00 361 GLU A CA 1
ATOM 2991 C C . GLU A 1 361 ? 37.401 -36.713 10.308 1.00 49.00 361 GLU A C 1
ATOM 2993 O O . GLU A 1 361 ? 38.147 -37.532 10.833 1.00 49.00 361 GLU A O 1
ATOM 2998 N N . GLY A 1 362 ? 36.432 -36.096 10.991 1.00 49.72 362 GLY A N 1
ATOM 2999 C CA . GLY A 1 362 ? 35.938 -36.507 12.299 1.00 49.72 362 GLY A CA 1
ATOM 3000 C C . GLY A 1 362 ? 34.412 -36.514 12.273 1.00 49.72 362 GLY A C 1
ATOM 3001 O O . GLY A 1 362 ? 33.794 -35.458 12.116 1.00 49.72 362 GLY A O 1
ATOM 3002 N N . PHE A 1 363 ? 33.865 -37.726 12.349 1.00 49.69 363 PHE A N 1
ATOM 3003 C CA . PHE A 1 363 ? 32.451 -38.084 12.488 1.00 49.69 363 PHE A CA 1
ATOM 3004 C C . PHE A 1 363 ? 31.788 -37.510 13.744 1.00 49.69 363 PHE A C 1
ATOM 3006 O O . PHE A 1 363 ? 32.481 -37.391 14.781 1.00 49.69 363 PHE A O 1
#

pLDDT: mean 83.3, std 17.07, range [38.66, 97.75]

InterPro domains:
  IPR003656 Zinc finger, BED-type [PF02892] (9-45)
  IPR003656 Zinc finger, BED-type [PS50808] (6-72)
  IPR036236 Zinc finger C2H2 superfamily [SSF57667] (9-60)

Organism: Meloidogyne hapla (NCBI:txid6305)

Secondary structure (DSSP, 8-state):
---PPP---GGGGGEEEEETTTTEEEETTT--EEE---TTS-TTS-THHHHHHHHTTT-----TTS---EEPSSSS-EE-S-TTTGGGSTTSTHHHHB-TTSBBHHHHHHHH-------HHHHHHHHTSEEEEEEEEEESSSSGGGEEEEEEEETTTHHHHHHHHHHHHTTTTT-SEEEEEEEEEEE-HHHHHHHHHHHHTTB-BTTBS--GGGGGGGGGS-TTS-HHHHHHHHHHHHHHHHHHHTTT--EEEEE----------------HHHHHHHHHHHHHHHHHHHHHHHHHHHHHHHHHHHHHHHHHHHHHHHHHHHHHHHTT-----------------------------------

Sequence (363 aa):
MTDKPKRRSEIWAYFEIVDEENGMVKCKKCNKKIKYVSSTKPLRHYTGHMHRHLKSHEIILHIPHAKTLSKCLFCPASVSRERSSHLKSSKCGYKQFYAANSWSVSFNKIIEQKGDVQIKELLDFLEEEEGSYMVYVARKQEEITGWRYVGMTGQYDNTDIRFRVHYQQGTFDEYESIEVGIIFDKLSKKKAEILEALLIISAKKGKLINNKCELKNLQQLDNKEVFHERVARFHEMSLHLLKNRWSSIKWTKYETNRDKPTTSSTPKRTTKAELLIKLEKSERKRRFDKTRAFVYREERNNERKKRKMEMKRKEENGEQILNSSLSSRSTGPFISSPDTSFYSEGYISENETISEDETDEGF